Protein AF-A0A512JMU4-F1 (afdb_monomer)

pLDDT: mean 71.23, std 16.78, range [33.44, 88.88]

Structure (mmCIF, N/CA/C/O backbone):
data_AF-A0A512JMU4-F1
#
_entry.id   AF-A0A512JMU4-F1
#
loop_
_atom_site.group_PDB
_atom_site.id
_atom_site.type_symbol
_atom_site.label_atom_id
_atom_site.label_alt_id
_atom_site.label_comp_id
_atom_site.label_asym_id
_atom_site.label_entity_id
_atom_site.label_seq_id
_atom_site.pdbx_PDB_ins_code
_atom_site.Cartn_x
_atom_site.Cartn_y
_atom_site.Cartn_z
_atom_site.occupancy
_atom_site.B_iso_or_equiv
_atom_site.auth_seq_id
_atom_site.auth_comp_id
_atom_site.auth_asym_id
_atom_site.auth_atom_id
_atom_site.pdbx_PDB_model_num
ATOM 1 N N . MET A 1 1 ? 5.594 43.651 67.539 1.00 46.56 1 MET A N 1
ATOM 2 C CA . MET A 1 1 ? 6.634 44.376 66.778 1.00 46.56 1 MET A CA 1
ATOM 3 C C . MET A 1 1 ? 7.966 43.672 67.000 1.00 46.56 1 MET A C 1
ATOM 5 O O . MET A 1 1 ? 8.574 43.911 68.031 1.00 46.56 1 MET A O 1
ATOM 9 N N . ALA A 1 2 ? 8.366 42.766 66.105 1.00 40.75 2 ALA A N 1
ATOM 10 C CA . ALA A 1 2 ? 9.746 42.279 65.978 1.00 40.75 2 ALA A CA 1
ATOM 11 C C . ALA A 1 2 ? 9.854 41.453 64.685 1.00 40.75 2 ALA A C 1
ATOM 13 O O . ALA A 1 2 ? 9.254 40.387 64.570 1.00 40.75 2 ALA A O 1
ATOM 14 N N . THR A 1 3 ? 10.561 41.990 63.697 1.00 54.44 3 THR A N 1
ATOM 15 C CA . THR A 1 3 ? 11.054 41.276 62.514 1.00 54.44 3 THR A CA 1
ATOM 16 C C . THR A 1 3 ? 12.202 40.338 62.903 1.00 54.44 3 THR A C 1
ATOM 18 O O . THR A 1 3 ? 12.956 40.659 63.822 1.00 54.44 3 THR A O 1
ATOM 21 N N . PRO A 1 4 ? 12.408 39.230 62.172 1.00 52.16 4 PRO A N 1
ATOM 22 C CA . PRO A 1 4 ? 13.753 38.698 61.977 1.00 52.16 4 PRO A CA 1
ATOM 23 C C . PRO A 1 4 ? 14.291 38.963 60.550 1.00 52.16 4 PRO A C 1
ATOM 25 O O . PRO A 1 4 ? 13.505 39.074 59.605 1.00 52.16 4 PRO A O 1
ATOM 28 N N . PRO A 1 5 ? 15.624 39.118 60.403 1.00 49.72 5 PRO A N 1
ATOM 29 C CA . PRO A 1 5 ? 16.286 39.681 59.227 1.00 49.72 5 PRO A CA 1
ATOM 30 C C . PRO A 1 5 ? 16.731 38.639 58.188 1.00 49.72 5 PRO A C 1
ATOM 32 O O . PRO A 1 5 ? 16.859 37.448 58.464 1.00 49.72 5 PRO A O 1
ATOM 35 N N . ALA A 1 6 ? 17.015 39.150 56.988 1.00 49.50 6 ALA A N 1
ATOM 36 C CA . ALA A 1 6 ? 17.616 38.451 55.861 1.00 49.50 6 ALA A CA 1
ATOM 37 C C . ALA A 1 6 ? 19.023 37.911 56.175 1.00 49.50 6 ALA A C 1
ATOM 39 O O . ALA A 1 6 ? 19.858 38.610 56.746 1.00 49.50 6 ALA A O 1
ATOM 40 N N . GLY A 1 7 ? 19.294 36.693 55.709 1.00 37.44 7 GLY A N 1
ATOM 41 C CA . GLY A 1 7 ? 20.615 36.074 55.674 1.00 37.44 7 GLY A CA 1
ATOM 42 C C . GLY A 1 7 ? 20.739 35.228 54.414 1.00 37.44 7 GLY A C 1
ATOM 43 O O . GLY A 1 7 ? 20.563 34.016 54.448 1.00 37.44 7 GLY A O 1
ATOM 44 N N . SER A 1 8 ? 20.975 35.893 53.285 1.00 50.34 8 SER A N 1
ATOM 45 C CA . SER A 1 8 ? 21.260 35.259 52.001 1.00 50.34 8 SER A CA 1
ATOM 46 C C . SER A 1 8 ? 22.674 34.687 51.998 1.00 50.34 8 SER A C 1
ATOM 48 O O . SER A 1 8 ? 23.652 35.422 52.109 1.00 50.34 8 SER A O 1
ATOM 50 N N . SER A 1 9 ? 22.792 33.383 51.786 1.00 40.84 9 SER A N 1
ATOM 51 C CA . SER A 1 9 ? 23.959 32.771 51.149 1.00 40.84 9 SER A CA 1
ATOM 52 C C . SER A 1 9 ? 23.485 31.504 50.440 1.00 40.84 9 SER A C 1
ATOM 54 O O . SER A 1 9 ? 23.098 30.554 51.118 1.00 40.84 9 SER A O 1
ATOM 56 N N . PRO A 1 10 ? 23.471 31.452 49.096 1.00 54.69 10 PRO A N 1
ATOM 57 C CA . PRO A 1 10 ? 23.312 30.190 48.397 1.00 54.69 10 PRO A CA 1
ATOM 58 C C . PRO A 1 10 ? 24.589 29.380 48.623 1.00 54.69 10 PRO A C 1
ATOM 60 O O . PRO A 1 10 ? 25.641 29.682 48.058 1.00 54.69 10 PRO A O 1
ATOM 63 N N . ALA A 1 11 ? 24.511 28.370 49.486 1.00 52.97 11 ALA A N 1
ATOM 64 C CA . ALA A 1 11 ? 25.520 27.327 49.533 1.00 52.97 11 ALA A CA 1
ATOM 65 C C . ALA A 1 11 ? 25.521 26.631 48.166 1.00 52.97 11 ALA A C 1
ATOM 67 O O . ALA A 1 11 ? 24.525 26.024 47.780 1.00 52.97 11 ALA A O 1
ATOM 68 N N . ILE A 1 12 ? 26.614 26.770 47.419 1.00 58.41 12 ILE A N 1
ATOM 69 C CA . ILE A 1 12 ? 26.855 26.044 46.171 1.00 58.41 12 ILE A CA 1
ATOM 70 C C . ILE A 1 12 ? 27.060 24.570 46.552 1.00 58.41 12 ILE A C 1
ATOM 72 O O . ILE A 1 12 ? 28.053 24.275 47.224 1.00 58.41 12 ILE A O 1
ATOM 76 N N . PRO A 1 13 ? 26.166 23.631 46.184 1.00 54.91 13 PRO A N 1
ATOM 77 C CA . PRO A 1 13 ? 26.402 22.224 46.467 1.00 54.91 13 PRO A CA 1
ATOM 78 C C . PRO A 1 13 ? 27.461 21.671 45.494 1.00 54.91 13 PRO A C 1
ATOM 80 O O . PRO A 1 13 ? 27.299 21.790 44.275 1.00 54.91 13 PRO A O 1
ATOM 83 N N . PRO A 1 14 ? 28.537 21.031 45.983 1.00 58.47 14 PRO A N 1
ATOM 84 C CA . PRO A 1 14 ? 29.473 20.320 45.132 1.00 58.47 14 PRO A CA 1
ATOM 85 C C . PRO A 1 14 ? 28.875 18.945 44.827 1.00 58.47 14 PRO A C 1
ATOM 87 O O . PRO A 1 14 ? 29.137 18.023 45.585 1.00 58.47 14 PRO A O 1
ATOM 90 N N . ASN A 1 15 ? 28.019 18.828 43.799 1.00 49.50 15 ASN A N 1
ATOM 91 C CA . ASN A 1 15 ? 27.748 17.604 43.009 1.00 49.50 15 ASN A CA 1
ATOM 92 C C . ASN A 1 15 ? 26.468 17.792 42.146 1.00 49.50 15 ASN A C 1
ATOM 94 O O . ASN A 1 15 ? 25.400 18.049 42.710 1.00 49.50 15 ASN A O 1
ATOM 98 N N . PRO A 1 16 ? 26.506 17.606 40.809 1.00 52.53 16 PRO A N 1
ATOM 99 C CA . PRO A 1 16 ? 25.315 17.666 39.945 1.00 52.53 16 PRO A CA 1
ATOM 100 C C . PRO A 1 16 ? 24.242 16.595 40.231 1.00 52.53 16 PRO A C 1
ATOM 102 O O . PRO A 1 16 ? 23.162 16.650 39.652 1.00 52.53 16 PRO A O 1
ATOM 105 N N . SER A 1 17 ? 24.490 15.638 41.129 1.00 54.75 17 SER A N 1
ATOM 106 C CA . SER A 1 17 ? 23.526 14.577 41.447 1.00 54.75 17 SER A CA 1
ATOM 107 C C . SER A 1 17 ? 22.447 14.968 42.474 1.00 54.75 17 SER A C 1
ATOM 109 O O . SER A 1 17 ? 21.459 14.251 42.603 1.00 54.75 17 SER A O 1
ATOM 111 N N . ALA A 1 18 ? 22.590 16.092 43.191 1.00 46.94 18 ALA A N 1
ATOM 112 C CA . ALA A 1 18 ? 21.614 16.527 44.204 1.00 46.94 18 ALA A CA 1
ATOM 113 C C . ALA A 1 18 ? 20.479 17.411 43.641 1.00 46.94 18 ALA A C 1
ATOM 115 O O . ALA A 1 18 ? 19.423 17.520 44.258 1.00 46.94 18 ALA A O 1
ATOM 116 N N . ALA A 1 19 ? 20.657 18.006 42.456 1.00 46.44 19 ALA A N 1
ATOM 117 C CA . ALA A 1 19 ? 19.631 18.841 41.821 1.00 46.44 19 ALA A CA 1
ATOM 118 C C . ALA A 1 19 ? 18.455 18.026 41.242 1.00 46.44 19 ALA A C 1
ATOM 120 O O . ALA A 1 19 ? 17.356 18.552 41.097 1.00 46.44 19 ALA A O 1
ATOM 121 N N . LEU A 1 20 ? 18.659 16.735 40.953 1.00 47.69 20 LEU A N 1
ATOM 122 C CA . LEU A 1 20 ? 17.620 15.849 40.409 1.00 47.69 20 LEU A CA 1
ATOM 123 C C . LEU A 1 20 ? 16.712 15.228 41.485 1.00 47.69 20 LEU A C 1
ATOM 125 O O . LEU A 1 20 ? 15.633 14.745 41.159 1.00 47.69 20 LEU A O 1
ATOM 129 N N . ALA A 1 21 ? 17.105 15.271 42.762 1.00 48.28 21 ALA A N 1
ATOM 130 C CA . ALA A 1 21 ? 16.358 14.635 43.850 1.00 48.28 21 ALA A CA 1
ATOM 131 C C . ALA A 1 21 ? 15.252 15.519 44.465 1.00 48.28 21 ALA A C 1
ATOM 133 O O . ALA A 1 21 ? 14.433 15.015 45.223 1.00 48.28 21 ALA A O 1
ATOM 134 N N . ALA A 1 22 ? 15.196 16.817 44.142 1.00 48.97 22 ALA A N 1
ATOM 135 C CA . ALA A 1 22 ? 14.238 17.759 44.741 1.00 48.97 22 ALA A CA 1
ATOM 136 C C . ALA A 1 22 ? 13.039 18.127 43.838 1.00 48.97 22 ALA A C 1
ATOM 138 O O . ALA A 1 22 ? 12.220 18.955 44.228 1.00 48.97 22 ALA A O 1
ATOM 139 N N . VAL A 1 23 ? 12.912 17.532 42.643 1.00 48.75 23 VAL A N 1
ATOM 140 C CA . VAL A 1 23 ? 11.749 17.737 41.744 1.00 48.75 23 VAL A CA 1
ATOM 141 C C . VAL A 1 23 ? 10.713 16.608 41.851 1.00 48.75 23 VAL A C 1
ATOM 143 O O . VAL A 1 23 ? 9.587 16.754 41.384 1.00 48.75 23 VAL A O 1
ATOM 146 N N . VAL A 1 24 ? 11.032 15.505 42.527 1.00 54.31 24 VAL A N 1
ATOM 147 C CA . VAL A 1 24 ? 10.106 14.379 42.707 1.00 54.31 24 VAL A CA 1
ATOM 148 C C . VAL A 1 24 ? 9.565 14.390 44.131 1.00 54.31 24 VAL A C 1
ATOM 150 O O . VAL A 1 24 ? 9.960 13.568 44.939 1.00 54.31 24 VAL A O 1
ATOM 153 N N . ASP A 1 25 ? 8.685 15.342 44.451 1.00 49.31 25 ASP A N 1
ATOM 154 C CA . ASP A 1 25 ? 7.678 15.123 45.501 1.00 49.31 25 ASP A CA 1
ATOM 155 C C . ASP A 1 25 ? 6.549 16.170 45.454 1.00 49.31 25 ASP A C 1
ATOM 157 O O . ASP A 1 25 ? 6.528 17.164 46.181 1.00 49.31 25 ASP A O 1
ATOM 161 N N . LYS A 1 26 ? 5.574 15.950 44.563 1.00 37.34 26 LYS A N 1
ATOM 162 C CA . LYS A 1 26 ? 4.162 16.238 44.858 1.00 37.34 26 LYS A CA 1
ATOM 163 C C . LYS A 1 26 ? 3.263 15.324 44.008 1.00 37.34 26 LYS A C 1
ATOM 165 O O . LYS A 1 26 ? 3.519 15.175 42.815 1.00 37.34 26 LYS A O 1
ATOM 170 N N . PRO A 1 27 ? 2.243 14.676 44.599 1.00 46.25 27 PRO A N 1
ATOM 171 C CA . PRO A 1 27 ? 1.832 13.339 44.202 1.00 46.25 27 PRO A CA 1
ATOM 172 C C . PRO A 1 27 ? 0.693 13.362 43.184 1.00 46.25 27 PRO A C 1
ATOM 174 O O . PRO A 1 27 ? -0.304 14.060 43.360 1.00 46.25 27 PRO A O 1
ATOM 177 N N . THR A 1 28 ? 0.789 12.518 42.161 1.00 33.44 28 THR A N 1
ATOM 178 C CA . THR A 1 28 ? -0.386 12.008 41.449 1.00 33.44 28 THR A CA 1
ATOM 179 C C . THR A 1 28 ? -0.273 10.495 41.355 1.00 33.44 28 THR A C 1
ATOM 181 O O . THR A 1 28 ? 0.607 9.958 40.697 1.00 33.44 28 THR A O 1
ATOM 184 N N . ALA A 1 29 ? -1.143 9.852 42.133 1.00 40.28 29 ALA A N 1
ATOM 185 C CA . ALA A 1 29 ? -1.626 8.484 42.026 1.00 40.28 29 ALA A CA 1
ATOM 186 C C . ALA A 1 29 ? -0.708 7.459 41.336 1.00 40.28 29 ALA A C 1
ATOM 188 O O . ALA A 1 29 ? -0.731 7.251 40.126 1.00 40.28 29 ALA A O 1
ATOM 189 N N . THR A 1 30 ? -0.021 6.708 42.186 1.00 38.88 30 THR A N 1
ATOM 190 C CA . THR A 1 30 ? 0.310 5.301 41.997 1.00 38.88 30 THR A CA 1
ATOM 191 C C . THR A 1 30 ? -0.857 4.527 41.376 1.00 38.88 30 THR A C 1
ATOM 193 O O . THR A 1 30 ? -1.838 4.222 42.047 1.00 38.88 30 THR A O 1
ATOM 196 N N . ALA A 1 31 ? -0.715 4.144 40.116 1.00 39.53 31 ALA A N 1
ATOM 197 C CA . ALA A 1 31 ? -1.197 2.866 39.623 1.00 39.53 31 ALA A CA 1
ATOM 198 C C . ALA A 1 31 ? -0.312 2.490 38.439 1.00 39.53 31 ALA A C 1
ATOM 200 O O . ALA A 1 31 ? -0.471 3.000 37.332 1.00 39.53 31 ALA A O 1
ATOM 201 N N . ALA A 1 32 ? 0.644 1.598 38.697 1.00 41.81 32 ALA A N 1
ATOM 202 C CA . ALA A 1 32 ? 1.143 0.713 37.668 1.00 41.81 32 ALA A CA 1
ATOM 203 C C . ALA A 1 32 ? -0.086 0.050 37.038 1.00 41.81 32 ALA A C 1
ATOM 205 O O . ALA A 1 32 ? -0.698 -0.833 37.638 1.00 41.81 32 ALA A O 1
ATOM 206 N N . ALA A 1 33 ? -0.482 0.535 35.864 1.00 40.00 33 ALA A N 1
ATOM 207 C CA . ALA A 1 33 ? -1.388 -0.181 35.000 1.00 40.00 33 ALA A CA 1
ATOM 208 C C . ALA A 1 33 ? -0.584 -1.376 34.504 1.00 40.00 33 ALA A C 1
ATOM 210 O O . ALA A 1 33 ? 0.151 -1.316 33.525 1.00 40.00 33 ALA A O 1
ATOM 211 N N . THR A 1 34 ? -0.675 -2.453 35.277 1.00 42.75 34 THR A N 1
ATOM 212 C CA . THR A 1 34 ? -0.675 -3.803 34.750 1.00 42.75 34 THR A CA 1
ATOM 213 C C . THR A 1 34 ? -1.338 -3.733 33.379 1.00 42.75 34 THR A C 1
ATOM 215 O O . THR A 1 34 ? -2.498 -3.322 33.293 1.00 42.75 34 THR A O 1
ATOM 218 N N . GLU A 1 35 ? -0.612 -4.087 32.322 1.00 44.41 35 GLU A N 1
ATOM 219 C CA . GLU A 1 35 ? -1.196 -4.506 31.051 1.00 44.41 35 GLU A CA 1
ATOM 220 C C . GLU A 1 35 ? -2.040 -5.755 31.345 1.00 44.41 35 GLU A C 1
ATOM 222 O O . GLU A 1 35 ? -1.682 -6.892 31.058 1.00 44.41 35 GLU A O 1
ATOM 227 N N . SER A 1 36 ? -3.170 -5.550 32.023 1.00 34.38 36 SER A N 1
ATOM 228 C CA . SER A 1 36 ? -4.311 -6.422 31.905 1.00 34.38 36 SER A CA 1
ATOM 229 C C . SER A 1 36 ? -4.673 -6.338 30.443 1.00 34.38 36 SER A C 1
ATOM 231 O O . SER A 1 36 ? -5.072 -5.272 29.965 1.00 34.38 36 SER A O 1
ATOM 233 N N . ALA A 1 37 ? -4.511 -7.466 29.760 1.00 45.28 37 ALA A N 1
ATOM 234 C CA . ALA A 1 37 ? -5.215 -7.815 28.543 1.00 45.28 37 ALA A CA 1
ATOM 235 C C . ALA A 1 37 ? -6.723 -7.641 28.787 1.00 45.28 37 ALA A C 1
ATOM 237 O O . ALA A 1 37 ? -7.475 -8.584 29.014 1.00 45.28 37 ALA A O 1
ATOM 238 N N . THR A 1 38 ? -7.153 -6.388 28.822 1.00 41.03 38 THR A N 1
ATOM 239 C CA . THR A 1 38 ? -8.542 -5.999 28.789 1.00 41.03 38 THR A CA 1
ATOM 240 C C . THR A 1 38 ? -8.867 -6.161 27.327 1.00 41.03 38 THR A C 1
ATOM 242 O O . THR A 1 38 ? -8.298 -5.459 26.496 1.00 41.03 38 THR A O 1
ATOM 245 N N . ALA A 1 39 ? -9.685 -7.153 26.991 1.00 51.47 39 ALA A N 1
ATOM 246 C CA . ALA A 1 39 ? -10.258 -7.232 25.663 1.00 51.47 39 ALA A CA 1
ATOM 247 C C . ALA A 1 39 ? -10.916 -5.872 25.392 1.00 51.47 39 ALA A C 1
ATOM 249 O O . ALA A 1 39 ? -11.955 -5.566 25.978 1.00 51.47 39 ALA A O 1
ATOM 250 N N . THR A 1 40 ? -10.258 -5.019 24.604 1.00 57.97 40 THR A N 1
ATOM 251 C CA . THR A 1 40 ? -10.751 -3.691 24.253 1.00 57.97 40 THR A CA 1
ATOM 252 C C . THR A 1 40 ? -11.962 -3.917 23.369 1.00 57.97 40 THR A C 1
ATOM 254 O O . THR A 1 40 ? -11.856 -4.107 22.160 1.00 57.97 40 THR A O 1
ATOM 257 N N . THR A 1 41 ? -13.134 -4.019 23.987 1.00 63.81 41 THR A N 1
ATOM 258 C CA . THR A 1 41 ? -14.376 -4.220 23.257 1.00 63.81 41 THR A CA 1
ATOM 259 C C . THR A 1 41 ? -14.673 -2.931 22.511 1.00 63.81 41 THR A C 1
ATOM 261 O O . THR A 1 41 ? -15.076 -1.938 23.115 1.00 63.81 41 THR A O 1
ATOM 264 N N . VAL A 1 42 ? -14.455 -2.943 21.199 1.00 72.81 42 VAL A N 1
ATOM 265 C CA . VAL A 1 42 ? -14.882 -1.864 20.308 1.00 72.81 42 VAL A CA 1
ATOM 266 C C . VAL A 1 42 ? -16.398 -1.746 20.420 1.00 72.81 42 VAL A C 1
ATOM 268 O O . VAL A 1 42 ? -17.116 -2.746 20.303 1.00 72.81 42 VAL A O 1
ATOM 271 N N . SER A 1 43 ? -16.910 -0.539 20.672 1.00 82.94 43 SER A N 1
ATOM 272 C CA . SER A 1 43 ? -18.357 -0.349 20.710 1.00 82.94 43 SER A CA 1
ATOM 273 C C . SER A 1 43 ? -18.946 -0.661 19.331 1.00 82.94 43 SER A C 1
ATOM 275 O O . SER A 1 43 ? -18.314 -0.434 18.299 1.00 82.94 43 SER A O 1
ATOM 277 N N . ARG A 1 44 ? -20.182 -1.171 19.271 1.00 82.25 44 ARG A N 1
ATOM 278 C CA . ARG A 1 44 ? -20.838 -1.446 17.978 1.00 82.25 44 ARG A CA 1
ATOM 279 C C . ARG A 1 44 ? -20.918 -0.184 17.099 1.00 82.25 44 ARG A C 1
ATOM 281 O O . ARG A 1 44 ? -20.865 -0.296 15.876 1.00 82.25 44 ARG A O 1
ATOM 288 N N . ALA A 1 45 ? -21.025 0.994 17.719 1.00 84.38 45 ALA A N 1
ATOM 289 C CA . ALA A 1 45 ? -21.008 2.276 17.024 1.00 84.38 45 ALA A CA 1
ATOM 290 C C . ALA A 1 45 ? -19.638 2.542 16.379 1.00 84.38 45 ALA A C 1
ATOM 292 O O . ALA A 1 45 ? -19.578 2.756 15.168 1.00 84.38 45 ALA A O 1
ATOM 293 N N . ASP A 1 46 ? -18.550 2.419 17.139 1.00 83.69 46 ASP A N 1
ATOM 294 C CA . ASP A 1 46 ? -17.186 2.612 16.625 1.00 83.69 46 ASP A CA 1
ATOM 295 C C . ASP A 1 46 ? -16.850 1.578 15.549 1.00 83.69 46 ASP A C 1
ATOM 297 O O . ASP A 1 46 ? -16.296 1.916 14.506 1.00 83.69 46 ASP A O 1
ATOM 301 N N . ALA A 1 47 ? -17.283 0.328 15.738 1.00 85.69 47 ALA A N 1
ATOM 302 C CA . ALA A 1 47 ? -17.070 -0.732 14.765 1.00 85.69 47 ALA A CA 1
ATOM 303 C C . ALA A 1 47 ? -17.742 -0.428 13.416 1.00 85.69 47 ALA A C 1
ATOM 305 O O . ALA A 1 47 ? -17.152 -0.644 12.356 1.00 85.69 47 ALA A O 1
ATOM 306 N N . SER A 1 48 ? -18.963 0.118 13.446 1.00 88.62 48 SER A N 1
ATOM 307 C CA . SER A 1 48 ? -19.672 0.535 12.232 1.00 88.62 48 SER A CA 1
ATOM 308 C C . SER A 1 48 ? -19.007 1.730 11.540 1.00 88.62 48 SER A C 1
ATOM 310 O O . SER A 1 48 ? -18.941 1.767 10.310 1.00 88.62 48 SER A O 1
ATOM 312 N N . GLN A 1 49 ? -18.455 2.675 12.308 1.00 86.94 49 GLN A N 1
ATOM 313 C CA . GLN A 1 49 ? -17.733 3.824 11.760 1.00 86.94 49 GLN A CA 1
ATOM 314 C C . GLN A 1 49 ? -16.414 3.402 11.113 1.00 86.94 49 GLN A C 1
ATOM 316 O O . GLN A 1 49 ? -16.123 3.825 9.998 1.00 86.94 49 GLN A O 1
ATOM 321 N N . ILE A 1 50 ? -15.650 2.523 11.765 1.00 86.62 50 ILE A N 1
ATOM 322 C CA . ILE A 1 50 ? -14.406 1.966 11.217 1.00 86.62 50 ILE A CA 1
ATOM 323 C C . ILE A 1 50 ? -14.696 1.227 9.909 1.00 86.62 50 ILE A C 1
ATOM 325 O O . ILE A 1 50 ? -14.043 1.492 8.904 1.00 86.62 50 ILE A O 1
ATOM 329 N N . ALA A 1 51 ? -15.720 0.368 9.881 1.00 86.69 51 ALA A N 1
ATOM 330 C CA . ALA A 1 51 ? -16.108 -0.345 8.667 1.00 86.69 51 ALA A CA 1
ATOM 331 C C . ALA A 1 51 ? -16.499 0.610 7.524 1.00 86.69 51 ALA A C 1
ATOM 333 O O . ALA A 1 51 ? -16.084 0.406 6.383 1.00 86.69 51 ALA A O 1
ATOM 334 N N . THR A 1 52 ? -17.245 1.675 7.832 1.00 88.19 52 THR A N 1
ATOM 335 C CA . THR A 1 52 ? -17.653 2.685 6.842 1.00 88.19 52 THR A CA 1
ATOM 336 C C . THR A 1 52 ? -16.443 3.432 6.287 1.00 88.19 52 THR A C 1
ATOM 338 O O . THR A 1 52 ? -16.280 3.518 5.074 1.00 88.19 52 THR A O 1
ATOM 341 N N . HIS A 1 53 ? -15.532 3.881 7.151 1.00 87.56 53 HIS A N 1
ATOM 342 C CA . HIS A 1 53 ? -14.317 4.566 6.715 1.00 87.56 53 HIS A CA 1
ATOM 343 C C . HIS A 1 53 ? -13.382 3.659 5.911 1.00 87.56 53 HIS A C 1
ATOM 345 O O . HIS A 1 53 ? -12.767 4.114 4.950 1.00 87.56 53 HIS A O 1
ATOM 351 N N . CYS A 1 54 ? -13.281 2.373 6.252 1.00 86.50 54 CYS A N 1
ATOM 352 C CA . CYS A 1 54 ? -12.516 1.416 5.456 1.00 86.50 54 CYS A CA 1
ATOM 353 C C . CYS A 1 54 ? -13.117 1.220 4.056 1.00 86.50 54 CYS A C 1
ATOM 355 O O . CYS A 1 54 ? -12.365 1.078 3.092 1.00 86.50 54 CYS A O 1
ATOM 357 N N . LEU A 1 55 ? -14.448 1.229 3.927 1.00 87.69 55 LEU A N 1
ATOM 358 C CA . LEU A 1 55 ? -15.135 1.146 2.634 1.00 87.69 55 LEU A CA 1
ATOM 359 C C . LEU A 1 55 ? -14.926 2.411 1.795 1.00 87.69 55 LEU A C 1
ATOM 361 O O . LEU A 1 55 ? -14.533 2.306 0.636 1.00 87.69 55 LEU A O 1
ATOM 365 N N . GLU A 1 56 ? -15.125 3.592 2.382 1.00 85.69 56 GLU A N 1
ATOM 366 C CA . GLU A 1 56 ? -14.876 4.889 1.731 1.00 85.69 56 GLU A CA 1
ATOM 367 C C . GLU A 1 56 ? -13.413 5.033 1.304 1.00 85.69 56 GLU A C 1
ATOM 369 O O . GLU A 1 56 ? -13.105 5.490 0.205 1.00 85.69 56 GLU A O 1
ATOM 374 N N . GLY A 1 57 ? -12.504 4.571 2.160 1.00 79.88 57 GLY A N 1
ATOM 375 C CA . GLY A 1 57 ? -11.081 4.515 1.890 1.00 79.88 57 GLY A CA 1
ATOM 376 C C . GLY A 1 57 ? -10.681 3.438 0.885 1.00 79.88 57 GLY A C 1
ATOM 377 O O . GLY A 1 57 ? -9.505 3.359 0.563 1.00 79.88 57 GLY A O 1
ATOM 378 N N . GLY A 1 58 ? -11.588 2.599 0.376 1.00 79.62 58 GLY A N 1
ATOM 379 C CA . GLY A 1 58 ? -11.255 1.544 -0.589 1.00 79.62 58 GLY A CA 1
ATOM 380 C C . GLY A 1 58 ? -10.346 0.440 -0.033 1.00 79.62 58 GLY A C 1
ATOM 381 O O . GLY A 1 58 ? -9.666 -0.242 -0.796 1.00 79.62 58 GLY A O 1
ATOM 382 N N . VAL A 1 59 ? -10.325 0.260 1.290 1.00 84.75 59 VAL A N 1
ATOM 383 C CA . VAL A 1 59 ? -9.525 -0.740 2.017 1.00 84.75 59 VAL A CA 1
ATOM 384 C C . VAL A 1 59 ? -10.407 -1.598 2.939 1.00 84.75 59 VAL A C 1
ATOM 386 O O . VAL A 1 59 ? -10.172 -1.669 4.147 1.00 84.75 59 VAL A O 1
ATOM 389 N N . PRO A 1 60 ? -11.428 -2.294 2.396 1.00 84.38 60 PRO A N 1
ATOM 390 C CA . PRO A 1 60 ? -12.359 -3.091 3.199 1.00 84.38 60 PRO A CA 1
ATOM 391 C C . PRO A 1 60 ? -11.678 -4.255 3.933 1.00 84.38 60 PRO A C 1
ATOM 393 O O . PRO A 1 60 ? -12.106 -4.621 5.024 1.00 84.38 60 PRO A O 1
ATOM 396 N N . ALA A 1 61 ? -10.592 -4.804 3.377 1.00 83.56 61 ALA A N 1
ATOM 397 C CA . ALA A 1 61 ? -9.843 -5.900 3.991 1.00 83.56 61 ALA A CA 1
ATOM 398 C C . ALA A 1 61 ? -9.195 -5.511 5.336 1.00 83.56 61 ALA A C 1
ATOM 400 O O . ALA A 1 61 ? -9.066 -6.360 6.214 1.00 83.56 61 ALA A O 1
ATOM 401 N N . MET A 1 62 ? -8.859 -4.227 5.536 1.00 83.44 62 MET A N 1
ATOM 402 C CA . MET A 1 62 ? -8.301 -3.737 6.804 1.00 83.44 62 MET A CA 1
ATOM 403 C C . MET A 1 62 ? -9.346 -3.596 7.916 1.00 83.44 62 MET A C 1
ATOM 405 O O . MET A 1 62 ? -8.982 -3.511 9.084 1.00 83.44 62 MET A O 1
ATOM 409 N N . ALA A 1 63 ? -10.645 -3.581 7.599 1.00 85.06 63 ALA A N 1
ATOM 410 C CA . ALA A 1 63 ? -11.669 -3.437 8.632 1.00 85.06 63 ALA A CA 1
ATOM 411 C C . ALA A 1 63 ? -11.618 -4.606 9.626 1.00 85.06 63 ALA A C 1
ATOM 413 O O . ALA A 1 63 ? -11.694 -4.400 10.833 1.00 85.06 63 ALA A O 1
ATOM 414 N N . ALA A 1 64 ? -11.432 -5.833 9.132 1.00 84.25 64 ALA A N 1
ATOM 415 C CA . ALA A 1 64 ? -11.375 -7.019 9.981 1.00 84.25 64 ALA A CA 1
ATOM 416 C C . ALA A 1 64 ? -10.180 -6.987 10.945 1.00 84.25 64 ALA A C 1
ATOM 418 O O . ALA A 1 64 ? -10.337 -7.321 12.118 1.00 84.25 64 ALA A O 1
ATOM 419 N N . THR A 1 65 ? -9.008 -6.549 10.474 1.00 84.88 65 THR A N 1
ATOM 420 C CA . THR A 1 65 ? -7.798 -6.467 11.301 1.00 84.88 65 THR A CA 1
ATOM 421 C C . THR A 1 65 ? -7.901 -5.348 12.331 1.00 84.88 65 THR A C 1
ATOM 423 O O . THR A 1 65 ? -7.655 -5.590 13.506 1.00 84.88 65 THR A O 1
ATOM 426 N N . LEU A 1 66 ? -8.380 -4.162 11.943 1.00 84.50 66 LEU A N 1
ATOM 427 C CA . LEU A 1 66 ? -8.574 -3.034 12.864 1.00 84.50 66 LEU A CA 1
ATOM 428 C C . LEU A 1 66 ? -9.596 -3.340 13.965 1.00 84.50 66 LEU A C 1
ATOM 430 O O . LEU A 1 66 ? -9.402 -2.954 15.116 1.00 84.50 66 LEU A O 1
ATOM 434 N N . LEU A 1 67 ? -10.673 -4.055 13.627 1.00 85.50 67 LEU A N 1
ATOM 435 C CA . LEU A 1 67 ? -11.676 -4.479 14.603 1.00 85.50 67 LEU A CA 1
ATOM 436 C C . LEU A 1 67 ? -11.145 -5.573 15.536 1.00 85.50 67 LEU A C 1
ATOM 438 O O . LEU A 1 67 ? -11.458 -5.547 16.723 1.00 85.50 67 LEU A O 1
ATOM 442 N N . ALA A 1 68 ? -10.336 -6.507 15.026 1.00 84.69 68 ALA A N 1
ATOM 443 C CA . ALA A 1 68 ? -9.702 -7.545 15.838 1.00 84.69 68 ALA A CA 1
ATOM 444 C C . ALA A 1 68 ? -8.637 -6.976 16.792 1.00 84.69 68 ALA A C 1
ATOM 446 O O . ALA A 1 68 ? -8.520 -7.437 17.924 1.00 84.69 68 ALA A O 1
ATOM 447 N N . GLU A 1 69 ? -7.899 -5.954 16.354 1.00 83.19 69 GLU A N 1
ATOM 448 C CA . GLU A 1 69 ? -6.900 -5.234 17.157 1.00 83.19 69 GLU A CA 1
ATOM 449 C C . GLU A 1 69 ? -7.530 -4.289 18.193 1.00 83.19 69 GLU A C 1
ATOM 451 O O . GLU A 1 69 ? -6.836 -3.784 19.074 1.00 83.19 69 GLU A O 1
ATOM 456 N N . GLY A 1 70 ? -8.838 -4.031 18.109 1.00 8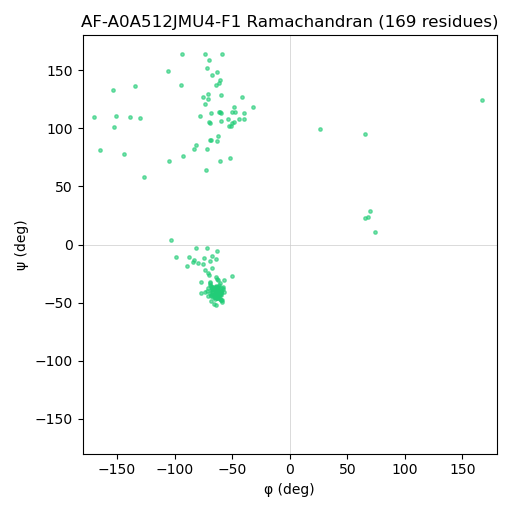1.62 70 GLY A N 1
ATOM 457 C CA . GLY A 1 70 ? -9.506 -3.081 18.994 1.00 81.62 70 GLY A CA 1
ATOM 458 C C . GLY A 1 70 ? -9.105 -1.626 18.734 1.00 81.62 70 GLY A C 1
ATOM 459 O O . GLY A 1 70 ? -9.097 -0.814 19.660 1.00 81.62 70 GLY A O 1
ATOM 460 N N . ALA A 1 71 ? -8.736 -1.297 17.491 1.00 81.38 71 ALA A N 1
ATOM 461 C CA . ALA A 1 71 ? -8.272 0.032 17.113 1.00 81.38 71 ALA A CA 1
ATOM 462 C C . ALA A 1 71 ? -9.340 1.108 17.372 1.00 81.38 71 ALA A C 1
ATOM 464 O O . ALA A 1 71 ? -10.528 0.911 17.110 1.00 81.38 71 ALA A O 1
ATOM 465 N N . SER A 1 72 ? -8.908 2.284 17.836 1.00 86.00 72 SER A N 1
ATOM 466 C CA . SER A 1 72 ? -9.786 3.451 17.938 1.00 86.00 72 SER A CA 1
ATOM 467 C C . SER A 1 72 ? -10.147 3.993 16.550 1.00 86.00 72 SER A C 1
ATOM 469 O O . SER A 1 72 ? -9.421 3.791 15.573 1.00 86.00 72 SER A O 1
ATOM 471 N N . VAL A 1 73 ? -11.249 4.744 16.461 1.00 83.38 73 VAL A N 1
ATOM 472 C CA . VAL A 1 73 ? -11.688 5.381 15.205 1.00 83.38 73 VAL A CA 1
ATOM 473 C C . VAL A 1 73 ? -10.611 6.320 14.642 1.00 83.38 73 VAL A C 1
ATOM 475 O O . VAL A 1 73 ? -10.412 6.377 13.430 1.00 83.38 73 VAL A O 1
ATOM 478 N N . GLU A 1 74 ? -9.873 7.025 15.505 1.00 84.75 74 GLU A N 1
ATOM 479 C CA . GLU A 1 74 ? -8.779 7.913 15.089 1.00 84.75 74 GLU A CA 1
ATOM 480 C C . GLU A 1 74 ? -7.602 7.139 14.486 1.00 84.75 74 GLU A C 1
ATOM 482 O O . GLU A 1 74 ? -7.114 7.494 13.411 1.00 84.75 74 GLU A O 1
ATOM 487 N N . LEU A 1 75 ? -7.190 6.039 15.124 1.00 82.88 75 LEU A N 1
ATOM 488 C CA . LEU A 1 75 ? -6.112 5.190 14.618 1.00 82.88 75 LEU A CA 1
ATOM 489 C C . LEU A 1 75 ? -6.511 4.498 13.308 1.00 82.88 75 LEU A C 1
ATOM 491 O O . LEU A 1 75 ? -5.708 4.422 12.378 1.00 82.88 75 LEU A O 1
ATOM 495 N N . ALA A 1 76 ? -7.765 4.056 13.198 1.00 84.88 76 ALA A N 1
ATOM 496 C CA . ALA A 1 76 ? -8.309 3.510 11.961 1.00 84.88 76 ALA A CA 1
ATOM 497 C C . ALA A 1 76 ? -8.250 4.536 10.820 1.00 84.88 76 ALA A C 1
ATOM 499 O O . ALA A 1 76 ? -7.741 4.224 9.745 1.00 84.88 76 ALA A O 1
ATOM 500 N N . ARG A 1 77 ? -8.688 5.781 11.056 1.00 86.19 77 ARG A N 1
ATOM 501 C CA . ARG A 1 77 ? -8.607 6.865 10.060 1.00 86.19 77 ARG A CA 1
ATOM 502 C C . ARG A 1 77 ? -7.173 7.148 9.625 1.00 86.19 77 ARG A C 1
ATOM 504 O O . ARG A 1 77 ? -6.931 7.282 8.429 1.00 86.19 77 ARG A O 1
ATOM 511 N N . ALA A 1 78 ? -6.227 7.185 10.563 1.00 86.88 78 ALA A N 1
ATOM 512 C CA . ALA A 1 78 ? -4.815 7.379 10.243 1.00 86.88 78 ALA A CA 1
ATOM 513 C C . ALA A 1 78 ? -4.268 6.252 9.346 1.00 86.88 78 ALA A C 1
ATOM 515 O O . ALA A 1 78 ? -3.617 6.527 8.339 1.00 86.88 78 ALA A O 1
ATOM 516 N N . ARG A 1 79 ? -4.588 4.984 9.647 1.00 84.88 79 ARG A N 1
ATOM 517 C CA . ARG A 1 79 ? -4.149 3.831 8.833 1.00 84.88 79 ARG A CA 1
ATOM 518 C C . ARG A 1 79 ? -4.823 3.786 7.460 1.00 84.88 79 ARG A C 1
ATOM 520 O O . ARG A 1 79 ? -4.177 3.434 6.477 1.00 84.88 79 ARG A O 1
ATOM 527 N N . ILE A 1 80 ? -6.087 4.195 7.365 1.00 87.94 80 ILE A N 1
ATOM 528 C CA . ILE A 1 80 ? -6.793 4.340 6.084 1.00 87.94 80 ILE A CA 1
ATOM 529 C C . ILE A 1 80 ? -6.157 5.449 5.236 1.00 87.94 80 ILE A C 1
ATOM 531 O O . ILE A 1 80 ? -5.949 5.248 4.040 1.00 87.94 80 ILE A O 1
ATOM 535 N N . GLY A 1 81 ? -5.800 6.583 5.850 1.00 86.88 81 GLY A N 1
ATOM 536 C CA . GLY A 1 81 ? -5.072 7.672 5.194 1.00 86.88 81 GLY A CA 1
ATOM 537 C C . GLY A 1 81 ? -3.730 7.206 4.631 1.00 86.88 81 GLY A C 1
ATOM 538 O O . GLY A 1 81 ? -3.482 7.363 3.438 1.00 86.88 81 GLY A O 1
ATOM 539 N N . ALA A 1 82 ? -2.927 6.514 5.445 1.00 86.50 82 ALA A N 1
ATOM 540 C CA . ALA A 1 82 ? -1.659 5.927 5.009 1.00 86.50 82 ALA A CA 1
ATOM 541 C C . ALA A 1 82 ? -1.834 4.950 3.829 1.00 86.50 82 ALA A C 1
ATOM 543 O O . ALA A 1 82 ? -1.065 4.977 2.871 1.00 86.50 82 ALA A O 1
ATOM 544 N N . ALA A 1 83 ? -2.881 4.121 3.840 1.00 87.25 83 ALA A N 1
ATOM 545 C CA . ALA A 1 83 ? -3.184 3.230 2.720 1.00 87.25 83 ALA A CA 1
ATOM 546 C C . ALA A 1 83 ? -3.676 3.969 1.456 1.00 87.25 83 ALA A C 1
ATOM 548 O O . ALA A 1 83 ? -3.526 3.468 0.338 1.00 87.25 83 ALA A O 1
ATOM 549 N N . GLY A 1 84 ? -4.272 5.156 1.606 1.00 87.25 84 GLY A N 1
ATOM 550 C CA . GLY A 1 84 ? -4.514 6.095 0.508 1.00 87.25 84 GLY A CA 1
ATOM 551 C C . GLY A 1 84 ? -3.211 6.598 -0.101 1.00 87.25 84 GLY A C 1
ATOM 552 O O . GLY A 1 84 ? -2.993 6.429 -1.297 1.00 87.25 84 GLY A O 1
ATOM 553 N N . GLU A 1 85 ? -2.302 7.095 0.736 1.00 87.12 85 GLU A N 1
ATOM 554 C CA . GLU A 1 85 ? -0.999 7.600 0.294 1.00 87.12 85 GLU A CA 1
ATOM 555 C C . GLU A 1 85 ? -0.166 6.530 -0.427 1.00 87.12 85 GLU A C 1
ATOM 557 O O . GLU A 1 85 ? 0.458 6.818 -1.447 1.00 87.12 85 GLU A O 1
ATOM 562 N N . ILE A 1 86 ? -0.184 5.278 0.047 1.00 87.12 86 ILE A N 1
ATOM 563 C CA . ILE A 1 86 ? 0.498 4.157 -0.622 1.00 87.12 86 ILE A CA 1
ATOM 564 C C . ILE A 1 86 ? -0.070 3.929 -2.030 1.00 87.12 86 ILE A C 1
ATOM 566 O O . ILE A 1 86 ? 0.697 3.738 -2.976 1.00 87.12 86 ILE A O 1
ATOM 570 N N . ARG A 1 87 ? -1.397 3.982 -2.204 1.00 87.94 87 ARG A N 1
ATOM 571 C CA . ARG A 1 87 ? -2.027 3.847 -3.529 1.00 87.94 87 ARG A CA 1
ATOM 572 C C . ARG A 1 87 ? -1.663 5.001 -4.453 1.00 87.94 87 ARG A C 1
ATOM 574 O O . ARG A 1 87 ? -1.333 4.746 -5.610 1.00 87.94 87 ARG A O 1
ATOM 581 N N . ASP A 1 88 ? -1.662 6.230 -3.949 1.00 88.88 88 ASP A N 1
ATOM 582 C CA . ASP A 1 88 ? -1.278 7.406 -4.733 1.00 88.88 88 ASP A CA 1
ATOM 583 C C . ASP A 1 88 ? 0.194 7.347 -5.158 1.00 88.88 88 ASP A C 1
ATOM 585 O O . ASP A 1 88 ? 0.522 7.644 -6.308 1.00 88.88 88 ASP A O 1
ATOM 589 N N . LEU A 1 89 ? 1.084 6.891 -4.272 1.00 86.44 89 LEU A N 1
ATOM 590 C CA . LEU A 1 89 ? 2.500 6.688 -4.579 1.00 86.44 89 LEU A CA 1
ATOM 591 C C . LEU A 1 89 ? 2.711 5.629 -5.661 1.00 86.44 89 LEU A C 1
ATOM 593 O O . LEU A 1 89 ? 3.455 5.872 -6.609 1.00 86.44 89 LEU A O 1
ATOM 597 N N . VAL A 1 90 ? 2.039 4.479 -5.562 1.00 87.44 90 VAL A N 1
ATOM 598 C CA . VAL A 1 90 ? 2.114 3.438 -6.598 1.00 87.44 90 VAL A CA 1
ATOM 599 C C . VAL A 1 90 ? 1.518 3.942 -7.912 1.00 87.44 90 VAL A C 1
ATOM 601 O O . VAL A 1 90 ? 2.088 3.695 -8.971 1.00 87.44 90 VAL A O 1
ATOM 604 N N . ALA A 1 91 ? 0.417 4.697 -7.876 1.00 87.81 91 ALA A N 1
ATOM 605 C CA . ALA A 1 91 ? -0.175 5.290 -9.071 1.00 87.81 91 ALA A CA 1
ATOM 606 C C . ALA A 1 91 ? 0.763 6.310 -9.739 1.00 87.81 91 ALA A C 1
ATOM 608 O O . ALA A 1 91 ? 0.886 6.317 -10.963 1.00 87.81 91 ALA A O 1
ATOM 609 N N . LEU A 1 92 ? 1.450 7.149 -8.958 1.00 85.62 92 LEU A N 1
ATOM 610 C CA . LEU A 1 92 ? 2.464 8.076 -9.466 1.00 85.62 92 LEU A CA 1
ATOM 611 C C . LEU A 1 92 ? 3.660 7.334 -10.056 1.00 85.62 92 LEU A C 1
ATOM 613 O O . LEU A 1 92 ? 4.093 7.662 -11.159 1.00 85.62 92 LEU A O 1
ATOM 617 N N . ALA A 1 93 ? 4.154 6.309 -9.368 1.00 84.69 93 ALA A N 1
ATOM 618 C CA . ALA A 1 93 ? 5.255 5.503 -9.866 1.00 84.69 93 ALA A CA 1
ATOM 619 C C . ALA A 1 93 ? 4.876 4.785 -11.168 1.00 84.69 93 ALA A C 1
ATOM 621 O O . ALA A 1 93 ? 5.657 4.805 -12.108 1.00 84.69 93 ALA A O 1
ATOM 622 N N . ARG A 1 94 ? 3.645 4.270 -11.290 1.00 87.69 94 ARG A N 1
ATOM 623 C CA . ARG A 1 94 ? 3.131 3.680 -12.539 1.00 87.69 94 ARG A CA 1
ATOM 624 C C . ARG A 1 94 ? 3.042 4.662 -13.703 1.00 87.69 94 ARG A C 1
ATOM 626 O O . ARG A 1 94 ? 3.149 4.256 -14.856 1.00 87.69 94 ARG A O 1
ATOM 633 N N . ARG A 1 95 ? 2.808 5.948 -13.424 1.00 85.38 95 ARG A N 1
ATOM 634 C CA . ARG A 1 95 ? 2.850 6.996 -14.458 1.00 85.38 95 ARG A CA 1
ATOM 635 C C . ARG A 1 95 ? 4.272 7.237 -14.955 1.00 85.38 95 ARG A C 1
ATOM 637 O O . ARG A 1 95 ? 4.430 7.584 -16.120 1.00 85.38 95 ARG A O 1
ATOM 644 N N . ALA A 1 96 ? 5.269 7.091 -14.083 1.00 83.56 96 ALA A N 1
ATOM 645 C CA . ALA A 1 96 ? 6.676 7.198 -14.454 1.00 83.56 96 ALA A CA 1
ATOM 646 C C . ALA A 1 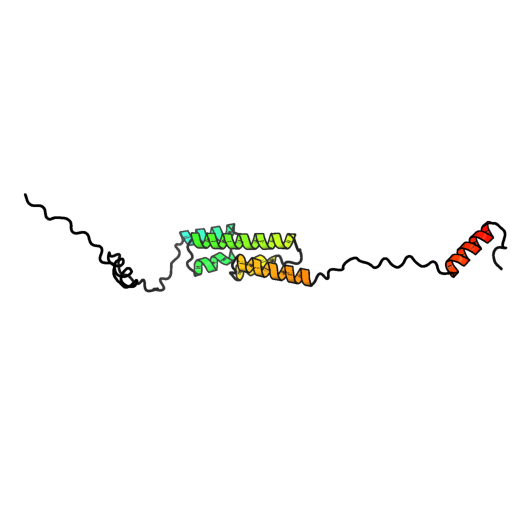96 ? 7.170 5.929 -15.165 1.00 83.56 96 ALA A C 1
ATOM 648 O O . ALA A 1 96 ? 7.854 6.028 -16.179 1.00 83.56 96 ALA A O 1
ATOM 649 N N . ASP A 1 97 ? 6.769 4.758 -14.673 1.00 77.88 97 ASP A N 1
ATOM 650 C CA . ASP A 1 97 ? 7.129 3.457 -15.220 1.00 77.88 97 ASP A CA 1
ATOM 651 C C . ASP A 1 97 ? 5.922 2.493 -15.233 1.00 77.88 97 ASP A C 1
ATOM 653 O O . ASP A 1 97 ? 5.491 2.000 -14.183 1.00 77.88 97 ASP A O 1
ATOM 657 N N . PRO A 1 98 ? 5.387 2.160 -16.423 1.00 83.75 98 PRO A N 1
ATOM 658 C CA . PRO A 1 98 ? 4.283 1.215 -16.573 1.00 83.75 98 PRO A CA 1
ATOM 659 C C . PRO A 1 98 ? 4.597 -0.225 -16.142 1.00 83.75 98 PRO A C 1
ATOM 661 O O . PRO A 1 98 ? 3.664 -1.024 -16.040 1.00 83.75 98 PRO A O 1
ATOM 664 N N . SER A 1 99 ? 5.868 -0.580 -15.915 1.00 83.06 99 SER A N 1
ATOM 665 C CA . SER A 1 99 ? 6.280 -1.922 -15.478 1.00 83.06 99 SER A CA 1
ATOM 666 C C . SER A 1 99 ? 5.807 -2.260 -14.055 1.00 83.06 99 SER A C 1
ATOM 668 O O . SER A 1 99 ? 5.702 -3.434 -13.685 1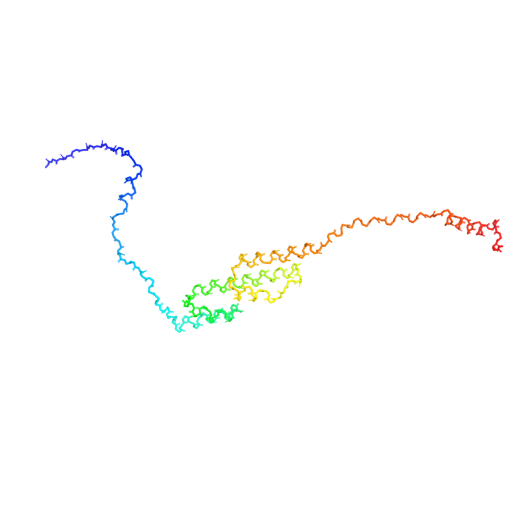.00 83.06 99 SER A O 1
ATOM 670 N N . ILE A 1 100 ? 5.477 -1.235 -13.261 1.00 86.06 100 ILE A N 1
ATOM 671 C CA . ILE A 1 100 ? 5.068 -1.391 -11.868 1.00 86.06 100 ILE A CA 1
ATOM 672 C C . ILE A 1 100 ? 3.668 -2.037 -11.790 1.00 86.06 100 ILE A C 1
ATOM 674 O O . ILE A 1 100 ? 2.705 -1.508 -12.364 1.00 86.06 100 ILE A O 1
ATOM 678 N N . PRO A 1 101 ? 3.508 -3.154 -11.049 1.00 84.88 101 PRO A N 1
ATOM 679 C CA . PRO A 1 101 ? 2.227 -3.840 -10.938 1.00 84.88 101 PRO A CA 1
ATOM 680 C C . PRO A 1 101 ? 1.159 -2.987 -10.252 1.00 84.88 101 PRO A C 1
ATOM 682 O O . PRO A 1 101 ? 1.392 -2.385 -9.205 1.00 84.88 101 PRO A O 1
ATOM 685 N N . GLU A 1 102 ? -0.058 -3.011 -10.795 1.00 78.19 102 GLU A N 1
ATOM 686 C CA . GLU A 1 102 ? -1.215 -2.320 -10.210 1.00 78.19 102 GLU A CA 1
ATOM 687 C C . GLU A 1 102 ? -1.607 -2.884 -8.839 1.00 78.19 102 GLU A C 1
ATOM 689 O O . GLU A 1 102 ? -1.959 -2.131 -7.934 1.00 78.19 102 GLU A O 1
ATOM 694 N N . ALA A 1 103 ? -1.463 -4.201 -8.663 1.00 84.62 103 ALA A N 1
ATOM 695 C CA . ALA A 1 103 ? -1.764 -4.889 -7.410 1.00 84.62 103 ALA A CA 1
ATOM 696 C C . ALA A 1 103 ? -0.774 -4.560 -6.279 1.00 84.62 103 ALA A C 1
ATOM 698 O O . ALA A 1 103 ? -1.074 -4.807 -5.115 1.00 84.62 103 ALA A O 1
ATOM 699 N N . MET A 1 104 ? 0.375 -3.945 -6.590 1.00 85.56 104 MET A N 1
ATOM 700 C CA . MET A 1 104 ? 1.431 -3.721 -5.604 1.00 85.56 104 MET A CA 1
ATOM 701 C C . MET A 1 104 ? 0.968 -2.830 -4.450 1.00 85.56 104 MET A C 1
ATOM 703 O O . MET A 1 104 ? 1.355 -3.056 -3.312 1.00 85.56 104 MET A O 1
ATOM 707 N N . ALA A 1 105 ? 0.101 -1.847 -4.706 1.00 85.12 105 ALA A N 1
ATOM 708 C CA . ALA A 1 105 ? -0.456 -1.034 -3.628 1.00 85.12 105 ALA A CA 1
ATOM 709 C C . ALA A 1 105 ? -1.299 -1.870 -2.656 1.00 85.12 105 ALA A C 1
ATOM 711 O O . ALA A 1 105 ? -1.204 -1.694 -1.444 1.00 85.12 105 ALA A O 1
ATOM 712 N N . THR A 1 106 ? -2.105 -2.791 -3.185 1.00 86.19 106 THR A N 1
ATOM 713 C CA . THR A 1 106 ? -2.934 -3.697 -2.387 1.00 86.19 106 THR A CA 1
ATOM 714 C C . THR A 1 106 ? -2.071 -4.643 -1.562 1.00 86.19 106 THR A C 1
ATOM 716 O O . THR A 1 106 ? -2.339 -4.802 -0.375 1.00 86.19 106 THR A O 1
ATOM 719 N N . ASP A 1 107 ? -1.005 -5.191 -2.149 1.00 86.12 107 ASP A N 1
ATOM 720 C CA . ASP A 1 107 ? -0.065 -6.077 -1.455 1.00 86.12 107 ASP A CA 1
ATOM 721 C C . ASP A 1 107 ? 0.683 -5.339 -0.334 1.00 86.12 107 ASP A C 1
ATOM 723 O O . ASP A 1 107 ? 0.759 -5.824 0.791 1.00 86.12 107 ASP A O 1
ATOM 727 N N . LEU A 1 108 ? 1.174 -4.120 -0.595 1.00 84.94 108 LEU A N 1
ATOM 728 C CA . LEU A 1 108 ? 1.875 -3.307 0.408 1.00 84.94 108 LEU A CA 1
ATOM 729 C C . LEU A 1 108 ? 0.965 -2.934 1.593 1.00 84.94 108 LEU A C 1
ATOM 731 O O . LEU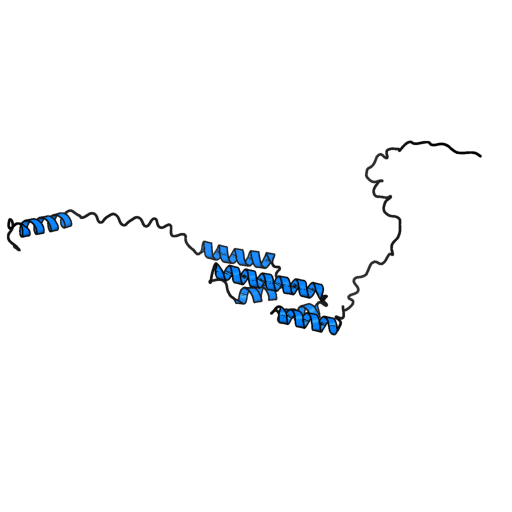 A 1 108 ? 1.421 -2.919 2.737 1.00 84.94 108 LEU A O 1
ATOM 735 N N . VAL A 1 109 ? -0.314 -2.654 1.328 1.00 85.81 109 VAL A N 1
ATOM 736 C CA . VAL A 1 109 ? -1.312 -2.371 2.371 1.00 85.81 109 VAL A CA 1
ATOM 737 C C . VAL A 1 109 ? -1.688 -3.640 3.140 1.00 85.81 109 VAL A C 1
ATOM 739 O O . VAL A 1 109 ? -1.826 -3.584 4.361 1.00 85.81 109 VAL A O 1
ATOM 742 N N . ALA A 1 110 ? -1.823 -4.782 2.461 1.00 83.38 110 ALA A N 1
ATOM 743 C CA . ALA A 1 110 ? -2.110 -6.070 3.093 1.00 83.38 110 ALA A CA 1
ATOM 744 C C . ALA A 1 110 ? -0.961 -6.543 3.997 1.00 83.38 110 ALA A C 1
ATOM 746 O O . ALA A 1 110 ? -1.211 -7.040 5.093 1.00 83.38 110 ALA A O 1
ATOM 747 N N . ASP A 1 111 ? 0.285 -6.304 3.582 1.00 81.56 111 ASP A N 1
ATOM 748 C CA . ASP A 1 111 ? 1.492 -6.553 4.377 1.00 81.56 111 ASP A CA 1
ATOM 749 C C . ASP A 1 111 ? 1.607 -5.619 5.599 1.00 81.56 111 ASP A C 1
ATOM 751 O O . ASP A 1 111 ? 2.486 -5.801 6.441 1.00 81.56 111 ASP A O 1
ATOM 755 N N . GLY A 1 112 ? 0.759 -4.588 5.696 1.00 77.50 112 GLY A N 1
ATOM 756 C CA . GLY A 1 112 ? 0.797 -3.601 6.773 1.00 77.50 112 GLY A CA 1
ATOM 757 C C . GLY A 1 112 ? 2.030 -2.696 6.735 1.00 77.50 112 GLY A C 1
ATOM 758 O O . GLY A 1 112 ? 2.417 -2.156 7.773 1.00 77.50 112 GLY A O 1
ATOM 759 N N . LYS A 1 113 ? 2.660 -2.530 5.564 1.00 82.75 113 LYS A N 1
ATOM 760 C CA . LYS A 1 113 ? 3.861 -1.697 5.422 1.00 82.75 113 LYS A CA 1
ATOM 761 C C . LYS A 1 113 ? 3.536 -0.228 5.650 1.00 82.75 113 LYS A C 1
ATOM 763 O O . LYS A 1 113 ? 2.463 0.257 5.290 1.00 82.75 113 LYS A O 1
ATOM 768 N N . THR A 1 114 ? 4.493 0.496 6.226 1.00 83.25 114 THR A N 1
ATOM 769 C CA . THR A 1 114 ? 4.374 1.952 6.366 1.00 83.25 114 THR A CA 1
ATOM 770 C C . THR A 1 114 ? 4.567 2.643 5.018 1.00 83.25 114 THR A C 1
ATOM 772 O O . THR A 1 114 ? 5.097 2.061 4.066 1.00 83.25 114 THR A O 1
ATOM 775 N N . VAL A 1 115 ? 4.170 3.913 4.935 1.00 83.12 115 VAL A N 1
ATOM 776 C CA . VAL A 1 115 ? 4.331 4.728 3.723 1.00 83.12 115 VAL A CA 1
ATOM 777 C C . VAL A 1 115 ? 5.806 4.807 3.308 1.00 83.12 115 VAL A C 1
ATOM 779 O O . VAL A 1 115 ? 6.127 4.709 2.127 1.00 83.12 115 VAL A O 1
ATOM 782 N N . GLU A 1 116 ? 6.729 4.912 4.263 1.00 84.31 116 GLU A N 1
ATOM 783 C CA . GLU A 1 116 ? 8.174 4.963 4.016 1.00 84.31 116 GLU A CA 1
ATOM 784 C C . GLU A 1 116 ? 8.712 3.637 3.476 1.00 84.31 116 GLU A C 1
ATOM 786 O O . GLU A 1 116 ? 9.517 3.631 2.547 1.00 84.31 116 GLU A O 1
ATOM 791 N N . GLN A 1 117 ? 8.241 2.510 4.011 1.00 83.12 117 GLN A N 1
ATOM 792 C CA . GLN A 1 117 ? 8.613 1.183 3.516 1.00 83.12 117 GLN A CA 1
ATOM 793 C C . GLN A 1 117 ? 8.054 0.932 2.112 1.00 83.12 117 GLN A C 1
ATOM 795 O O . GLN A 1 117 ? 8.743 0.365 1.265 1.00 83.12 117 GLN A O 1
ATOM 800 N N . ALA A 1 118 ? 6.832 1.397 1.839 1.00 82.81 118 ALA A N 1
ATOM 801 C CA . ALA A 1 118 ? 6.250 1.373 0.504 1.00 82.81 118 ALA A CA 1
ATOM 802 C C . ALA A 1 118 ? 7.066 2.224 -0.483 1.00 82.81 118 ALA A C 1
ATOM 804 O O . ALA A 1 118 ? 7.332 1.774 -1.596 1.00 82.81 118 ALA A O 1
ATOM 805 N N . ARG A 1 119 ? 7.524 3.416 -0.069 1.00 86.00 119 ARG A N 1
ATOM 806 C CA . ARG A 1 119 ? 8.435 4.251 -0.871 1.00 86.00 119 ARG A CA 1
ATOM 807 C C . ARG A 1 119 ? 9.751 3.539 -1.151 1.00 86.00 119 ARG A C 1
ATOM 809 O O . ARG A 1 119 ? 10.168 3.527 -2.299 1.00 86.00 119 ARG A O 1
ATOM 816 N N . ALA A 1 120 ? 10.382 2.936 -0.144 1.00 86.88 120 ALA A N 1
ATOM 817 C CA . ALA A 1 120 ? 11.632 2.199 -0.329 1.00 86.88 120 ALA A CA 1
ATOM 818 C C . ALA A 1 120 ? 11.465 1.048 -1.335 1.00 86.88 120 ALA A C 1
ATOM 820 O O . ALA A 1 120 ? 12.212 0.970 -2.303 1.00 86.88 120 ALA A O 1
ATOM 821 N N . ALA A 1 121 ? 10.414 0.235 -1.187 1.00 83.81 121 ALA A N 1
ATOM 822 C CA . ALA A 1 121 ? 10.121 -0.856 -2.117 1.00 83.81 121 ALA A CA 1
ATOM 823 C C . ALA A 1 121 ? 9.840 -0.365 -3.551 1.00 83.81 121 ALA A C 1
ATOM 825 O O . ALA A 1 121 ? 10.223 -1.017 -4.522 1.00 83.81 121 ALA A O 1
ATOM 826 N N . LEU A 1 122 ? 9.177 0.788 -3.692 1.00 84.25 122 LEU A N 1
ATOM 827 C CA . LEU A 1 122 ? 8.968 1.452 -4.979 1.00 84.25 122 LEU A CA 1
ATOM 828 C C . LEU A 1 122 ? 10.285 1.945 -5.589 1.00 84.25 122 LEU A C 1
ATOM 830 O O . LEU A 1 122 ? 10.503 1.760 -6.784 1.00 84.25 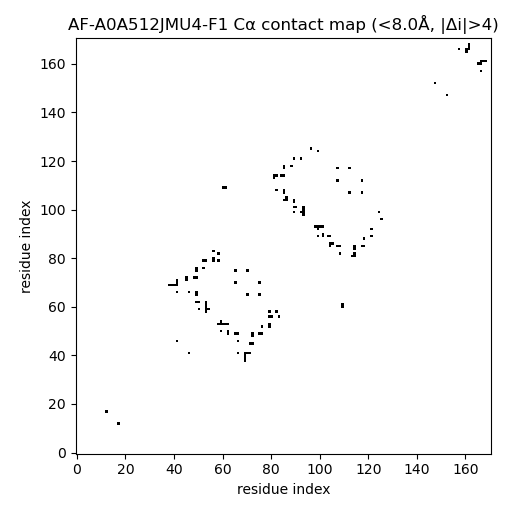122 LEU A O 1
ATOM 834 N N . PHE A 1 123 ? 11.162 2.541 -4.781 1.00 85.75 123 PHE A N 1
ATOM 835 C CA . PHE A 1 123 ? 12.482 2.979 -5.227 1.00 85.75 123 PHE A CA 1
ATOM 836 C C . PHE A 1 123 ? 13.341 1.803 -5.681 1.00 85.75 123 PHE A C 1
ATOM 838 O O . PHE A 1 123 ? 13.893 1.872 -6.772 1.00 85.75 123 PHE A O 1
ATOM 845 N N . ASP A 1 124 ? 13.389 0.707 -4.927 1.00 86.56 124 ASP A N 1
ATOM 846 C CA . ASP A 1 124 ? 14.159 -0.481 -5.310 1.00 86.56 124 ASP A CA 1
ATOM 847 C C . ASP A 1 124 ? 13.696 -1.048 -6.663 1.00 86.56 124 ASP A C 1
ATOM 849 O O . ASP A 1 124 ? 14.508 -1.467 -7.485 1.00 86.56 124 ASP A O 1
ATOM 853 N N . LYS A 1 125 ? 12.385 -1.018 -6.936 1.00 82.38 125 LYS A N 1
ATOM 854 C CA . LYS A 1 125 ? 11.809 -1.434 -8.226 1.00 82.38 125 LYS A CA 1
ATOM 855 C C . LYS A 1 125 ? 12.182 -0.491 -9.36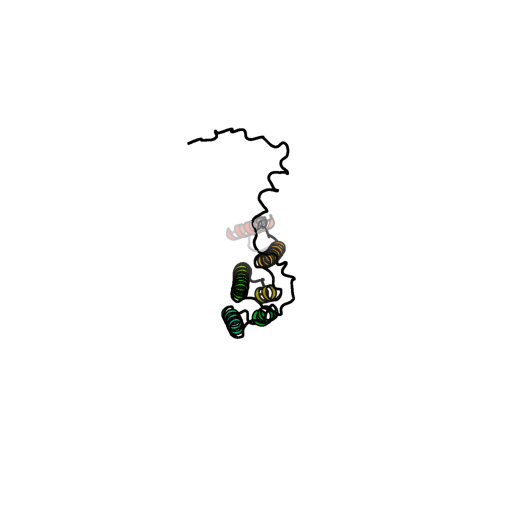9 1.00 82.38 125 LYS A C 1
ATOM 857 O O . LYS A 1 125 ? 12.521 -0.964 -10.452 1.00 82.38 125 LYS A O 1
ATOM 862 N N . LEU A 1 126 ? 12.121 0.818 -9.136 1.00 81.75 126 LEU A N 1
ATOM 863 C CA . LEU A 1 126 ? 12.518 1.819 -10.129 1.00 81.75 126 LEU A CA 1
ATOM 864 C C . LEU A 1 126 ? 14.014 1.708 -10.445 1.00 81.75 126 LEU A C 1
ATOM 866 O O . LEU A 1 126 ? 14.381 1.648 -11.612 1.00 81.75 126 LEU A O 1
ATOM 870 N N . VAL A 1 127 ? 14.858 1.565 -9.420 1.00 84.06 127 VAL A N 1
ATOM 871 C CA . VAL A 1 127 ? 16.305 1.365 -9.578 1.00 84.06 127 VAL A CA 1
ATOM 872 C C . VAL A 1 127 ? 16.602 0.072 -10.332 1.00 84.06 127 VAL A C 1
ATOM 874 O O . VAL A 1 127 ? 17.386 0.094 -11.271 1.00 84.06 127 VAL A O 1
ATOM 877 N N . ALA A 1 128 ? 15.941 -1.041 -9.999 1.00 78.69 128 ALA A N 1
ATOM 878 C CA . ALA A 1 128 ? 16.116 -2.294 -10.735 1.00 78.69 128 ALA A CA 1
ATOM 879 C C . ALA A 1 128 ? 15.724 -2.165 -12.219 1.00 78.69 128 ALA A C 1
ATOM 881 O O . ALA A 1 128 ? 16.321 -2.811 -13.082 1.00 78.69 128 ALA A O 1
ATOM 882 N N . THR A 1 129 ? 14.731 -1.327 -12.527 1.00 73.56 129 THR A N 1
ATOM 883 C CA . THR A 1 129 ? 14.322 -1.058 -13.910 1.00 73.56 129 THR A CA 1
ATOM 884 C C . THR A 1 129 ? 15.343 -0.167 -14.618 1.00 73.56 129 THR A C 1
ATOM 886 O O . THR A 1 129 ? 15.723 -0.463 -15.750 1.00 73.56 129 THR A O 1
ATOM 889 N N . ASP A 1 130 ? 15.876 0.854 -13.947 1.00 67.75 130 ASP A N 1
ATOM 890 C CA . ASP A 1 130 ? 16.959 1.693 -14.472 1.00 67.75 130 ASP A CA 1
ATOM 891 C C . ASP A 1 130 ? 18.250 0.891 -14.711 1.00 67.75 130 ASP A C 1
ATOM 893 O O . ASP A 1 130 ? 18.877 1.040 -15.758 1.00 67.75 130 ASP A O 1
ATOM 897 N N . GLU A 1 131 ? 18.622 -0.020 -13.807 1.00 70.25 131 GLU A N 1
ATOM 898 C CA . GLU A 1 131 ? 19.768 -0.923 -13.988 1.00 70.25 131 GLU A CA 1
ATOM 899 C C . GLU A 1 131 ? 19.579 -1.873 -15.180 1.00 70.25 131 GLU A C 1
ATOM 901 O O . GLU A 1 131 ? 20.531 -2.161 -15.910 1.00 70.25 131 GLU A O 1
ATOM 906 N N . ALA A 1 132 ? 18.349 -2.342 -15.413 1.00 63.28 132 ALA A N 1
ATOM 907 C CA . ALA A 1 132 ? 18.012 -3.156 -16.580 1.00 63.28 132 ALA A CA 1
ATOM 908 C C . ALA A 1 132 ? 18.012 -2.341 -17.886 1.00 63.28 132 ALA A C 1
ATOM 910 O O . ALA A 1 132 ? 18.221 -2.893 -18.973 1.00 63.28 132 ALA A O 1
ATOM 911 N N . THR A 1 133 ? 17.807 -1.028 -17.796 1.00 61.16 133 THR A N 1
ATOM 912 C CA . THR A 1 133 ? 17.806 -0.131 -18.946 1.00 61.16 133 THR A CA 1
ATOM 913 C C . THR A 1 133 ? 19.245 0.250 -19.275 1.00 61.16 133 THR A C 1
ATOM 915 O O . THR A 1 133 ? 19.746 1.304 -18.892 1.00 61.16 133 THR A O 1
ATOM 918 N N . ALA A 1 134 ? 19.939 -0.629 -20.006 1.00 55.94 134 ALA A N 1
ATOM 919 C CA . ALA A 1 134 ? 21.269 -0.335 -20.525 1.00 55.94 134 ALA A CA 1
ATOM 920 C C . ALA A 1 134 ? 21.243 1.025 -21.240 1.00 55.94 134 ALA A C 1
ATOM 922 O O . ALA A 1 134 ? 20.581 1.181 -22.271 1.00 55.94 134 ALA A O 1
ATOM 923 N N . VAL A 1 135 ? 21.963 2.009 -20.690 1.00 59.41 135 VAL A N 1
ATOM 924 C CA . VAL A 1 135 ? 22.170 3.314 -21.318 1.00 59.41 135 VAL A CA 1
ATOM 925 C C . VAL A 1 135 ? 22.937 3.067 -22.611 1.00 59.41 135 VAL A C 1
ATOM 927 O O . VAL A 1 135 ? 24.167 3.054 -22.653 1.00 59.41 135 VAL A O 1
ATOM 930 N N . SER A 1 136 ? 22.200 2.826 -23.692 1.00 53.31 136 SER A N 1
ATOM 931 C CA . SER A 1 136 ? 22.744 2.808 -25.037 1.00 53.31 136 SER A CA 1
ATOM 932 C C . SER A 1 136 ? 23.059 4.253 -25.391 1.00 53.31 136 SER A C 1
ATOM 934 O O . SER A 1 136 ? 22.260 4.945 -26.026 1.00 53.31 136 SER A O 1
ATOM 936 N N . SER A 1 137 ? 24.221 4.725 -24.937 1.00 56.75 137 SER A N 1
ATOM 937 C CA . SER A 1 137 ? 24.831 5.970 -25.379 1.00 56.75 137 SER A CA 1
ATOM 938 C C . SER A 1 137 ? 24.847 5.953 -26.899 1.00 56.75 137 SER A C 1
ATOM 940 O O . SER A 1 137 ? 25.636 5.241 -27.519 1.00 56.75 137 SER A O 1
ATOM 942 N N . HIS A 1 138 ? 23.952 6.720 -27.516 1.00 54.09 138 HIS A N 1
ATOM 943 C CA . HIS A 1 138 ? 23.950 6.952 -28.951 1.00 54.09 138 HIS A CA 1
ATOM 944 C C . HIS A 1 138 ? 25.124 7.873 -29.312 1.00 54.09 138 HIS A C 1
ATOM 946 O O . HIS A 1 138 ? 24.951 8.961 -29.842 1.00 54.09 138 HIS A O 1
ATOM 952 N N . HIS A 1 139 ? 26.344 7.400 -29.095 1.00 51.88 139 HIS A N 1
ATOM 953 C CA . HIS A 1 139 ? 27.324 7.482 -30.155 1.00 51.88 139 HIS A CA 1
ATOM 954 C C . HIS A 1 139 ? 27.227 6.159 -30.899 1.00 51.88 139 HIS A C 1
ATOM 956 O O . HIS A 1 139 ? 28.068 5.274 -30.774 1.00 51.88 139 HIS A O 1
ATOM 962 N N . VAL A 1 140 ? 26.175 6.032 -31.714 1.00 51.84 140 VAL A N 1
ATOM 963 C CA . VAL A 1 140 ? 26.327 5.252 -32.936 1.00 51.84 140 VAL A CA 1
ATOM 964 C C . VAL A 1 140 ? 27.542 5.889 -33.589 1.00 51.84 140 VAL A C 1
ATOM 966 O O . VAL A 1 140 ? 27.472 7.052 -33.990 1.00 51.84 140 VAL A O 1
ATOM 969 N N . ALA A 1 141 ? 28.681 5.194 -33.591 1.00 52.56 141 ALA A N 1
ATOM 970 C CA . ALA A 1 141 ? 29.763 5.529 -34.492 1.00 52.56 141 ALA A CA 1
ATOM 971 C C . ALA A 1 141 ? 29.076 5.658 -35.845 1.00 52.56 141 ALA A C 1
ATOM 973 O O . ALA A 1 141 ? 28.580 4.654 -36.366 1.00 52.56 141 ALA A O 1
ATOM 974 N N . GLN A 1 142 ? 28.896 6.899 -36.320 1.00 48.22 142 GLN A N 1
ATOM 975 C CA . GLN A 1 142 ? 28.335 7.155 -37.633 1.00 48.22 142 GLN A CA 1
ATOM 976 C C . GLN A 1 142 ? 29.104 6.217 -38.534 1.00 48.22 142 GLN A C 1
ATOM 978 O O . GLN A 1 142 ? 30.332 6.310 -38.598 1.00 48.22 142 GLN A O 1
ATOM 983 N N . LYS A 1 143 ? 28.392 5.234 -39.095 1.00 50.38 143 LYS A N 1
ATOM 984 C CA . LYS A 1 143 ? 28.931 4.290 -40.062 1.00 50.38 143 LYS A CA 1
ATOM 985 C C . LYS A 1 143 ? 29.838 5.118 -40.954 1.00 50.38 143 LYS A C 1
ATOM 987 O O . LYS A 1 143 ? 29.324 6.051 -41.575 1.00 50.38 143 LYS A O 1
ATOM 992 N N . ALA A 1 144 ? 31.152 4.858 -40.888 1.00 55.22 144 ALA A N 1
ATOM 993 C CA . ALA A 1 144 ? 32.153 5.661 -41.579 1.00 55.22 144 ALA A CA 1
ATOM 994 C C . ALA A 1 144 ? 31.594 5.975 -42.970 1.00 55.22 144 ALA A C 1
ATOM 996 O O . ALA A 1 144 ? 31.093 5.029 -43.599 1.00 55.22 144 ALA A O 1
ATOM 997 N N . PRO A 1 145 ? 31.538 7.259 -43.389 1.00 52.28 145 PRO A N 1
ATOM 998 C CA . PRO A 1 145 ? 30.909 7.631 -44.650 1.00 52.28 145 PRO A CA 1
ATOM 999 C C . PRO A 1 145 ? 31.469 6.678 -45.684 1.00 52.28 145 PRO A C 1
ATOM 1001 O O . PRO A 1 145 ? 32.690 6.583 -45.778 1.00 52.28 145 PRO A O 1
ATOM 1004 N N . ALA A 1 146 ? 30.592 5.880 -46.308 1.00 58.62 146 ALA A N 1
ATOM 1005 C CA . ALA A 1 146 ? 30.997 4.758 -47.141 1.00 58.62 146 ALA A CA 1
ATOM 1006 C C . ALA A 1 146 ? 32.147 5.237 -48.020 1.00 58.62 146 ALA A C 1
ATOM 1008 O O . ALA A 1 146 ? 31.935 6.098 -48.875 1.00 58.62 146 ALA A O 1
ATOM 1009 N N . GLN A 1 147 ? 33.368 4.774 -47.724 1.00 58.22 147 GLN A N 1
ATOM 1010 C CA . GLN A 1 147 ? 34.534 5.160 -48.492 1.00 58.22 147 GLN A CA 1
ATOM 1011 C C . GLN A 1 147 ? 34.192 4.673 -49.893 1.00 58.22 147 GLN A C 1
ATOM 1013 O O . GLN A 1 147 ? 34.101 3.463 -50.114 1.00 58.22 147 GLN A O 1
ATOM 1018 N N . ALA A 1 148 ? 33.867 5.594 -50.799 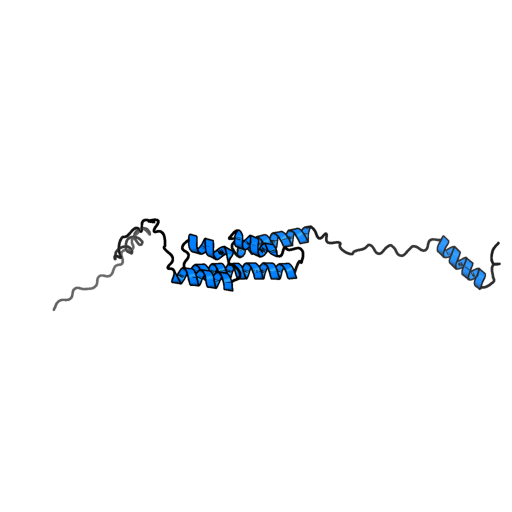1.00 60.69 148 ALA A N 1
ATOM 1019 C CA . ALA A 1 148 ? 33.637 5.265 -52.188 1.00 60.69 148 ALA A CA 1
ATOM 1020 C C . ALA A 1 148 ? 34.971 4.714 -52.679 1.00 60.69 148 ALA A C 1
ATOM 1022 O O . ALA A 1 148 ? 35.897 5.465 -52.981 1.00 60.69 148 ALA A O 1
ATOM 1023 N N . GLY A 1 149 ? 35.105 3.391 -52.612 1.00 69.19 149 GLY A N 1
ATOM 1024 C CA . GLY A 1 149 ? 36.332 2.706 -52.950 1.00 69.19 149 GLY A CA 1
ATOM 1025 C C . GLY A 1 149 ? 36.712 3.019 -54.395 1.00 69.19 149 GLY A C 1
ATOM 1026 O O . GLY A 1 149 ? 35.871 3.478 -55.179 1.00 69.19 149 GLY A O 1
ATOM 1027 N N . PRO A 1 150 ? 37.965 2.749 -54.782 1.00 70.38 150 PRO A N 1
ATOM 1028 C CA . PRO A 1 150 ? 38.459 3.032 -56.128 1.00 70.38 150 PRO A CA 1
ATOM 1029 C C . PRO A 1 150 ? 37.543 2.484 -57.238 1.00 70.38 150 PRO A C 1
ATOM 1031 O O . PRO A 1 150 ? 37.468 3.073 -58.314 1.00 70.38 150 PRO A O 1
ATOM 1034 N N . ASP A 1 151 ? 36.780 1.421 -56.981 1.00 73.06 151 ASP A N 1
ATOM 1035 C CA . ASP A 1 151 ? 35.852 0.839 -57.954 1.00 73.06 151 ASP A CA 1
ATOM 1036 C C . ASP A 1 151 ? 34.545 1.631 -58.134 1.00 73.06 151 ASP A C 1
ATOM 1038 O O . ASP A 1 151 ? 34.040 1.734 -59.255 1.00 73.06 151 ASP A O 1
ATOM 1042 N N . ALA A 1 152 ? 34.034 2.289 -57.088 1.00 74.88 152 ALA A N 1
ATOM 1043 C CA . ALA A 1 152 ? 32.903 3.212 -57.218 1.00 74.88 152 ALA A CA 1
ATOM 1044 C C . ALA A 1 152 ? 33.305 4.465 -58.019 1.00 74.88 152 ALA A C 1
ATOM 1046 O O . ALA A 1 152 ? 32.548 4.936 -58.871 1.00 74.88 152 ALA A O 1
ATOM 1047 N N . ALA A 1 153 ? 34.533 4.955 -57.811 1.00 76.69 153 ALA A N 1
ATOM 1048 C CA . ALA A 1 153 ? 35.097 6.061 -58.581 1.00 76.69 153 ALA A CA 1
ATOM 1049 C C . ALA A 1 153 ? 35.293 5.694 -60.064 1.00 76.69 153 ALA A C 1
ATOM 1051 O O . ALA A 1 153 ? 34.881 6.454 -60.941 1.00 76.69 153 ALA A O 1
ATOM 1052 N N . LYS A 1 154 ? 35.840 4.505 -60.363 1.00 80.12 154 LYS A N 1
ATOM 1053 C CA . LYS A 1 154 ? 35.966 3.993 -61.742 1.00 80.12 154 LYS A CA 1
ATOM 1054 C C . LYS A 1 154 ? 34.613 3.864 -62.436 1.00 80.12 154 LYS A C 1
ATOM 1056 O O . LYS A 1 154 ? 34.495 4.219 -63.605 1.00 80.12 154 LYS A O 1
ATOM 1061 N N . THR A 1 155 ? 33.598 3.381 -61.724 1.00 82.75 155 THR A N 1
ATOM 1062 C CA . THR A 1 155 ? 32.251 3.198 -62.282 1.00 82.75 155 THR A CA 1
ATOM 1063 C C . THR A 1 155 ? 31.621 4.541 -62.659 1.00 82.75 155 THR A C 1
ATOM 1065 O O . THR A 1 155 ? 31.090 4.679 -63.761 1.00 82.75 155 THR A O 1
ATOM 1068 N N . ASN A 1 156 ? 31.760 5.566 -61.810 1.00 80.12 156 ASN A N 1
ATOM 1069 C CA . ASN A 1 156 ? 31.285 6.917 -62.124 1.00 80.12 156 ASN A CA 1
ATOM 1070 C C . ASN A 1 156 ? 32.075 7.572 -63.268 1.00 80.12 156 ASN A C 1
ATOM 1072 O O . ASN A 1 156 ? 31.472 8.150 -64.170 1.00 80.12 156 ASN A O 1
ATOM 1076 N N . MET A 1 157 ? 33.405 7.436 -63.278 1.00 81.62 157 MET A N 1
ATOM 1077 C CA . MET A 1 157 ? 34.252 7.941 -64.367 1.00 81.62 157 MET A CA 1
ATOM 1078 C C . MET A 1 157 ? 33.896 7.291 -65.708 1.00 81.62 157 MET A C 1
ATOM 1080 O O . MET A 1 157 ? 33.762 7.984 -66.713 1.00 81.62 157 MET A O 1
ATOM 1084 N N . ARG A 1 158 ? 33.668 5.972 -65.729 1.00 81.50 158 ARG A N 1
ATOM 1085 C CA . ARG A 1 158 ? 33.236 5.260 -66.938 1.00 81.50 158 ARG A CA 1
ATOM 1086 C C . ARG A 1 158 ? 31.867 5.740 -67.415 1.00 81.50 158 ARG A C 1
ATOM 1088 O O . ARG A 1 158 ? 31.720 6.044 -68.592 1.00 81.50 158 ARG A O 1
ATOM 1095 N N . ALA A 1 159 ? 30.900 5.886 -66.510 1.00 81.06 159 ALA A N 1
ATOM 1096 C CA . ALA A 1 159 ? 29.579 6.410 -66.854 1.00 81.06 159 ALA A CA 1
ATOM 1097 C C . ALA A 1 159 ? 29.647 7.847 -67.406 1.00 81.06 159 ALA A C 1
ATOM 1099 O O . ALA A 1 159 ? 28.918 8.195 -68.337 1.00 81.06 159 ALA A O 1
ATOM 1100 N N . GLN A 1 160 ? 30.544 8.680 -66.872 1.00 83.38 160 GLN A N 1
ATOM 1101 C CA . GLN A 1 160 ? 30.757 10.042 -67.358 1.00 83.38 160 GLN A CA 1
ATOM 1102 C C . GLN A 1 160 ? 31.402 10.062 -68.751 1.00 83.38 160 GLN A C 1
ATOM 1104 O O . GLN A 1 160 ? 30.964 10.832 -69.602 1.00 83.38 160 GLN A O 1
ATOM 1109 N N . LEU A 1 161 ? 32.387 9.193 -68.998 1.00 83.62 161 LEU A N 1
ATOM 1110 C CA . LEU A 1 161 ? 33.055 9.039 -70.295 1.00 83.62 161 LEU A CA 1
ATOM 1111 C C . LEU A 1 161 ? 32.132 8.470 -71.384 1.00 83.62 161 LEU A C 1
ATOM 1113 O O . LEU A 1 161 ? 32.210 8.877 -72.543 1.00 83.62 161 LEU A O 1
ATOM 1117 N N . GLU A 1 162 ? 31.236 7.552 -71.021 1.00 84.44 162 GLU A N 1
ATOM 1118 C CA . GLU A 1 162 ? 30.196 7.052 -71.926 1.00 84.44 162 GLU A CA 1
ATOM 1119 C C . GLU A 1 162 ? 29.168 8.150 -72.240 1.00 84.44 162 GLU A C 1
ATOM 1121 O O . GLU A 1 162 ? 28.755 8.301 -73.390 1.00 84.44 162 GLU A O 1
ATOM 1126 N N . ARG A 1 163 ? 28.790 8.973 -71.251 1.00 79.81 163 ARG A N 1
ATOM 1127 C CA . ARG A 1 163 ? 27.854 10.093 -71.448 1.00 79.81 163 ARG A CA 1
ATOM 1128 C C . ARG A 1 163 ? 28.451 11.226 -72.289 1.00 79.81 163 ARG A C 1
ATOM 1130 O O . ARG A 1 163 ? 27.712 11.874 -73.023 1.00 79.81 163 ARG A O 1
ATOM 1137 N N . SER A 1 164 ? 29.758 11.462 -72.207 1.00 82.62 164 SER A N 1
ATOM 1138 C CA . SER A 1 164 ? 30.460 12.428 -73.061 1.00 82.62 164 SER A CA 1
ATOM 1139 C C . SER A 1 164 ? 30.818 11.870 -74.444 1.00 82.62 164 SER A C 1
ATOM 1141 O O . SER A 1 164 ? 31.332 12.610 -75.279 1.00 82.62 164 SER A O 1
ATOM 1143 N N . GLY A 1 165 ? 30.531 10.589 -74.709 1.00 79.00 165 GLY A N 1
ATOM 1144 C CA . GLY A 1 165 ? 30.775 9.946 -76.000 1.00 79.00 165 GLY A CA 1
ATOM 1145 C C . GLY A 1 165 ? 32.247 9.637 -76.286 1.00 79.00 165 GLY A C 1
ATOM 1146 O O . GLY A 1 165 ? 32.576 9.266 -77.410 1.00 79.00 165 GLY A O 1
ATOM 1147 N N . LEU A 1 166 ? 33.133 9.765 -75.290 1.00 71.88 166 LEU A N 1
ATOM 1148 C CA . LEU A 1 166 ? 34.562 9.469 -75.438 1.00 71.88 166 LEU A CA 1
ATOM 1149 C C . LEU A 1 166 ? 34.873 7.965 -75.370 1.00 71.88 166 LEU A C 1
ATOM 1151 O O . LEU A 1 166 ? 35.962 7.554 -75.766 1.00 71.88 166 LEU A O 1
ATOM 1155 N N . VAL A 1 167 ? 33.943 7.133 -74.885 1.00 73.69 167 VAL A N 1
ATOM 1156 C CA . VAL A 1 167 ? 34.115 5.673 -74.808 1.00 73.69 167 VAL A CA 1
ATOM 1157 C C . VAL A 1 167 ? 32.858 4.964 -75.320 1.00 73.69 167 VAL A C 1
ATOM 1159 O O . VAL A 1 167 ? 31.734 5.356 -75.009 1.00 73.69 167 VAL A O 1
ATOM 1162 N N . LYS A 1 168 ? 33.044 3.915 -76.133 1.00 64.44 168 LYS A N 1
ATOM 1163 C CA . LYS A 1 168 ? 31.953 3.137 -76.739 1.00 64.44 168 LYS A CA 1
ATOM 1164 C C . LYS A 1 168 ? 31.244 2.299 -75.669 1.00 64.44 168 LYS A C 1
ATOM 1166 O O . LYS A 1 168 ? 31.891 1.572 -74.919 1.00 64.44 168 LYS A O 1
ATOM 1171 N N . LYS A 1 169 ? 29.913 2.395 -75.619 1.00 58.78 169 LYS A N 1
ATOM 1172 C CA . LYS A 1 169 ? 29.062 1.663 -74.671 1.00 58.78 169 LYS A CA 1
ATOM 1173 C C . LYS A 1 169 ? 29.237 0.149 -74.854 1.00 58.78 169 LYS A C 1
ATOM 1175 O O . LYS A 1 169 ? 28.823 -0.373 -75.883 1.00 58.78 169 LYS A O 1
ATOM 1180 N N . GLY A 1 170 ? 29.812 -0.516 -73.849 1.00 64.38 170 GLY A N 1
ATOM 1181 C CA . GLY A 1 170 ? 29.912 -1.978 -73.745 1.00 64.38 170 GLY A CA 1
ATOM 1182 C C . GLY A 1 170 ? 30.783 -2.653 -74.812 1.00 64.38 170 GLY A C 1
ATOM 1183 O O . GLY A 1 170 ? 30.295 -2.994 -75.887 1.00 64.38 170 GLY A O 1
ATOM 1184 N N . ALA A 1 171 ? 32.050 -2.893 -74.473 1.00 43.56 171 ALA A N 1
ATOM 1185 C CA . ALA A 1 171 ? 32.869 -3.974 -75.019 1.00 43.56 171 ALA A CA 1
ATOM 1186 C C . ALA A 1 171 ? 33.188 -4.935 -73.871 1.00 43.56 171 ALA A C 1
ATOM 1188 O O . ALA A 1 171 ? 33.407 -4.411 -72.746 1.00 43.56 171 ALA A O 1
#

Mean predicted aligned error: 19.95 Å

Radius of gyration: 40.66 Å; Cα contacts (8 Å, |Δi|>4): 78; chains: 1; bounding box: 60×52×144 Å

Organism: NCBI:txid1010610

Solvent-accessible surface area (backbone atoms only — not comparable to full-atom values): 10771 Å² total; per-residue (Å²): 142,82,87,86,84,92,82,92,71,86,78,82,75,96,55,87,75,62,72,70,65,75,76,77,80,79,90,78,80,93,65,86,75,70,85,66,87,62,80,59,74,64,47,74,67,52,50,52,50,40,44,49,50,20,50,77,53,73,39,57,78,52,31,62,54,42,61,74,70,35,56,51,61,66,58,46,51,52,54,41,50,45,49,43,52,38,40,51,51,45,52,52,47,31,72,77,38,75,85,54,63,81,62,49,37,58,51,42,48,72,71,64,54,51,57,66,55,48,50,50,57,50,48,54,51,52,49,54,50,52,70,69,50,71,82,75,71,82,69,68,72,69,72,69,75,76,73,73,45,76,66,55,52,50,52,51,52,50,54,50,36,41,73,71,65,78,41,80,82,83,128

Secondary structure (DSSP, 8-state):
-------------S-TTSTTSSS--S-----------------HHHHHHHHHHHHHTT-THHHHHHHHTT--HHHHHHHHHHHHHHHHHHHHHHHH-TTS-TTHHHHHHHTT--HHHHHHHHHHHHHHHHHHS----------------HHHHHHHHHHHHHHTTSS-S--

Sequence (171 aa):
MATPPAGSSPAIPPNPSAALAAVVDKPTATAAATESATATTVSRADASQIATHCLEGGVPAMAATLLAEGASVELARARIGAAGEIRDLVALARRADPSIPEAMATDLVADGKTVEQARAALFDKLVATDEATAVSSHHVAQKAPAQAGPDAAKTNMRAQLERSGLVKKGA

Foldseek 3Di:
DDDDDDDDDPDDDPDPPVVVVPVPDDDDDDDPPDPPPPVLQQPPVQLVLLCVLCVVLVNNVCSVVCNNVNHGSVRSNVLSVQLSLLLVVLVVLCVVPVVRDNCLSVVCSVVVHGSVRSVVVSVVVVVVVVVVPPPPPPPPVPPPPPPCPPVNVVVVVVVVCVVVVVDDPDD

=== Feature glossary ===
The record interleaves many kinds of information about one protein. Here is each kind framed as the question it answers.

Q: Are the domains correctly placed relative to each other?
A: Predicted aligned error is AlphaFold's pairwise confidence. Unlike pLDDT (per-residue), PAE is per-residue-pair and captures whether two parts of the structure are correctly placed relative to each other. Units are ångströms of expected positional error.

Q: Which residues are in helices, strands, or loops?
A: Eight-state secondary structure (DSSP): H is the canonical α-helix, G the tighter 3₁₀-helix, I the wider π-helix; E/B are β-structure, T and S are turns and bends, and '-' is everything else. DSSP derives these from the pattern of main-chain N–H···O=C hydrogen bonds, not from the sequence.

Q: What if only a Cα trace is available?
A: P-SEA three-state annotation labels each residue as helix, strand, or coil based purely on the geometry of the Cα trace. It serves as a fallback when the full backbone (and thus DSSP) is unavailable.

Q: What are the backbone torsion angles?
A: φ (phi) and ψ (psi) are the two rotatable backbone dihedrals per residue: φ is the C(i-1)–N–Cα–C torsion, ψ is the N–Cα–C–N(i+1) torsion, both in degrees on (−180°, 180°]. α-helical residues cluster near (−60°, −45°); β-strand residues near (−120°, +130°). A Ramachandran plot is simply a scatter of (φ, ψ) for every residue.

Q: What known structures does this most resemble?
A: Structural nearest neighbors (via Foldseek easy-search vs the PDB). Reported per hit: target PDB id, E-value, and alignment TM-score. A TM-score above ~0.5 is the conventional threshold for 'same fold'.

Q: What family and function is it annotated with?
A: Database cross-references. InterPro integrates a dozen domain/family signature databases into unified entries with residue-range hits. GO terms attach function/process/location labels with evidence codes. CATH codes position the fold in a four-level structural taxonomy. Organism is the NCBI-taxonomy species name.

Q: Which residues are buried vs exposed?
A: Solvent accessibility: the surface area of each residue that a 1.4 Å water probe can touch, in Å². When only backbone atoms are present the absolute values are lower than full-atom SASA (side chains contribute most of the area) and are flagged as backbone-only.

Q: What do the diagnostic plots show?
A: Three diagnostic plots accompany the record. The Cα contact map visualizes the tertiary structure as a 2D adjacency matrix (8 Å cutoff, sequence-local contacts suppressed). The Ramachandran plot shows the distribution of backbone (φ, ψ) torsions, with points in the α and β basins reflecting secondary structure content. The PAE plot shows AlphaFold's inter-residue confidence as a color matrix.

Q: What is the amino-acid chain?
A: The amino-acid sequence is the protein's primary structure: the linear order of residues from the N-terminus to the C-terminus, written in one-letter code. Everything else here — the 3D coordinates, the secondary structure, the domain annotations — is ultimately a consequence of this string.

Q: What do the rendered images show?
A: The six renders are orthographic views along the three Cartesian axes in both directions. Representation (cartoon, sticks, or surface) and color scheme (sequence-rainbow or by-chain) vary across prot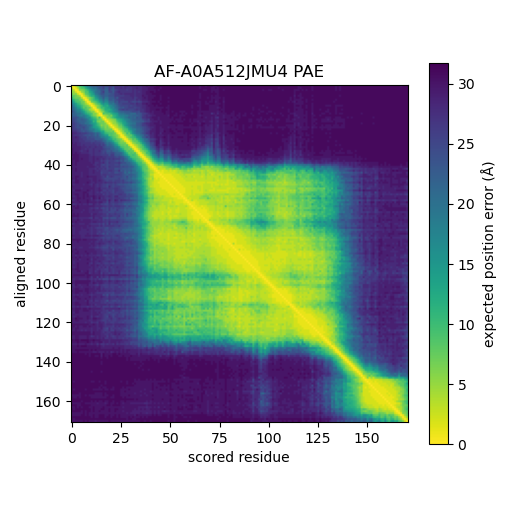eins so the training set covers all the common visualization conventions.

Q: Where is each backbone atom in 3D?
A: The mmCIF table is the protein's shape written out atom by atom. For each backbone N, Cα, C, and carbonyl O, it records an (x, y, z) coordinate triple in Å plus the residue type, chain letter, and residue number.

Q: How mobile is each atom in the crystal?
A: For experimental (PDB) structures, the B-factor (temperature factor) quantifies the positional spread of each atom in the crystal — a combination of thermal vibration an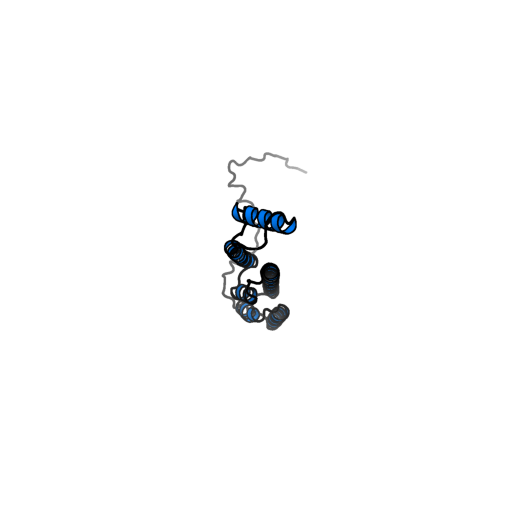d static disorder — in units of Å². High B-factors mark flexible loops or poorly resolved regions; low B-factors mark the rigid, well-ordered core.

Q: How big and how compact is the whole molecule?
A: Three whole-structure scalars: the radius of gyration (RMS distance of Cα from centroid, in Å), the count of Cα–Cα contacts (pairs closer than 8 Å and separated by more than four residues in sequence — i.e. tertiary, not local, contacts), and the bounding-box dimensions. Together they distinguish compact globular folds from extended fibres or disordered chains.

Q: What does the local fold look like, residue by residue?
A: A 3Di character summarizes, for each residue, the relative orientation of the Cα frame of its nearest spatial neighbor. Because it encodes fold topology rather than chemistry, 3Di alignments detect remote structural similarity that sequence alignment misses.

Q: How confident is the AlphaFold model at each residue?
A: For AlphaFold models, the B-factor field carries pLDDT — the model's own estimate of local accuracy on a 0–100 scale. Regions with pLDDT<50 should be treated as essentially unmodeled; they often correspond to intrinsically disordered segments.